Protein AF-A0A815R605-F1 (afdb_monomer_lite)

Foldseek 3Di:
DPPLDFDFLLCFLVSLVVVVVVLLVVLCVVVVVVNSPPLVVVQVVVCVVCVPPDPDRDQSLLCCACVLLVRVNDADVVLLSVQLNVLRVPDDQDDCPCVVVVLVVVVVVLVVCLVVDDQVCCCVPPVVQADPVRHGHDSCVSCVPCCPPPVVNVVSVVNRRDRRFGHAPDDDPVLVVQLVVRVVRVVVLDPDDPPPVPRRVSRRSRSSCVVCVVVCCVVQVDSRNDDSVPDPSVVVVVVVVPPDPVVPVPPPDD

Structure (mmCIF, N/CA/C/O backbone):
data_AF-A0A815R605-F1
#
_entry.id   AF-A0A815R605-F1
#
loop_
_atom_site.group_PDB
_atom_site.id
_atom_site.type_symbol
_atom_site.label_atom_id
_atom_site.label_alt_id
_atom_site.label_comp_id
_atom_site.label_asym_id
_atom_site.label_entity_id
_atom_site.label_seq_id
_atom_site.pdbx_PDB_ins_code
_atom_site.Cartn_x
_atom_site.Cartn_y
_atom_site.Cartn_z
_atom_site.occupancy
_atom_site.B_iso_or_equiv
_atom_site.auth_seq_id
_atom_site.auth_comp_id
_atom_site.auth_asym_id
_atom_site.auth_atom_id
_atom_site.pdbx_PDB_model_num
ATOM 1 N N . MET A 1 1 ? -1.968 -7.025 6.656 1.00 56.25 1 MET A N 1
ATOM 2 C CA . MET A 1 1 ? -2.596 -8.037 5.782 1.00 56.25 1 MET A CA 1
ATOM 3 C C . MET A 1 1 ? -1.673 -9.235 5.628 1.00 56.25 1 MET A C 1
ATOM 5 O O . MET A 1 1 ? -0.650 -9.109 4.975 1.00 56.25 1 MET A O 1
ATOM 9 N N . ARG A 1 2 ? -1.961 -10.358 6.301 1.00 54.50 2 ARG A N 1
ATOM 10 C CA . ARG A 1 2 ? -1.131 -11.579 6.208 1.00 54.50 2 ARG A CA 1
ATOM 11 C C . ARG A 1 2 ? -1.765 -12.662 5.326 1.00 54.50 2 ARG A C 1
ATOM 13 O O . ARG A 1 2 ? -1.032 -13.414 4.703 1.00 54.50 2 ARG A O 1
ATOM 20 N N . ASN A 1 3 ? -3.098 -12.697 5.243 1.00 62.22 3 ASN A N 1
ATOM 21 C CA . ASN A 1 3 ? -3.834 -13.811 4.632 1.00 62.22 3 ASN A CA 1
ATOM 22 C C . ASN A 1 3 ? -4.185 -13.607 3.146 1.00 62.22 3 ASN A C 1
ATOM 24 O O . ASN A 1 3 ? -4.403 -14.590 2.455 1.00 62.22 3 ASN A O 1
ATOM 28 N N . PHE A 1 4 ? -4.195 -12.364 2.647 1.00 69.12 4 PHE A N 1
ATOM 29 C CA . PHE A 1 4 ? -4.552 -12.033 1.254 1.00 69.12 4 PHE A CA 1
ATOM 30 C C . PHE A 1 4 ? -3.346 -11.645 0.385 1.00 69.12 4 PHE A C 1
ATOM 32 O O . PHE A 1 4 ? -3.502 -11.161 -0.729 1.00 69.12 4 PHE A O 1
ATOM 39 N N . GLY A 1 5 ? -2.130 -11.864 0.894 1.00 71.94 5 GLY A N 1
ATOM 40 C CA . GLY A 1 5 ? -0.914 -11.329 0.287 1.00 71.94 5 GLY A CA 1
ATOM 41 C C . GLY A 1 5 ? -0.737 -9.832 0.555 1.00 71.94 5 GLY A C 1
ATOM 42 O O . GLY A 1 5 ? -1.496 -9.213 1.305 1.00 71.94 5 GLY A O 1
ATOM 43 N N . LYS A 1 6 ? 0.334 -9.264 -0.003 1.00 77.31 6 LYS A N 1
ATOM 44 C CA . LYS A 1 6 ? 0.568 -7.815 -0.026 1.00 77.31 6 LYS A CA 1
ATOM 45 C C . LYS A 1 6 ? 0.150 -7.295 -1.399 1.00 77.31 6 LYS A C 1
ATOM 47 O O . LYS A 1 6 ? 0.492 -7.934 -2.391 1.00 77.31 6 LYS A O 1
ATOM 52 N N . CYS A 1 7 ? -0.528 -6.149 -1.453 1.00 82.31 7 CYS A N 1
ATOM 53 C CA . CYS A 1 7 ? -0.878 -5.508 -2.720 1.00 82.31 7 CYS A CA 1
ATOM 54 C C . CYS A 1 7 ? 0.394 -5.191 -3.504 1.00 82.31 7 CYS A C 1
ATOM 56 O O . CYS A 1 7 ? 1.249 -4.472 -2.996 1.00 82.31 7 CYS A O 1
ATOM 58 N N . ALA A 1 8 ? 0.522 -5.732 -4.711 1.00 86.56 8 ALA A N 1
ATOM 59 C CA . ALA A 1 8 ? 1.521 -5.300 -5.679 1.00 86.56 8 ALA A CA 1
ATOM 60 C C . ALA A 1 8 ? 0.861 -4.365 -6.696 1.00 86.56 8 ALA A C 1
ATOM 62 O O . ALA A 1 8 ? -0.321 -4.535 -7.005 1.00 86.56 8 ALA A O 1
ATOM 63 N N . ASN A 1 9 ? 1.623 -3.425 -7.257 1.00 86.25 9 ASN A N 1
ATOM 64 C CA . ASN A 1 9 ? 1.091 -2.442 -8.208 1.00 86.25 9 ASN A CA 1
ATOM 65 C C . ASN A 1 9 ? 0.401 -3.097 -9.415 1.00 86.25 9 ASN A C 1
ATOM 67 O O . ASN A 1 9 ? -0.608 -2.589 -9.894 1.00 86.25 9 ASN A O 1
ATOM 71 N N . ILE A 1 10 ? 0.889 -4.256 -9.866 1.00 87.75 10 ILE A N 1
ATOM 72 C CA . ILE A 1 10 ? 0.303 -5.010 -10.984 1.00 87.75 10 ILE A CA 1
ATOM 73 C C . ILE A 1 10 ? -1.145 -5.451 -10.748 1.00 87.75 10 ILE A C 1
ATOM 75 O O . ILE A 1 10 ? -1.899 -5.619 -11.701 1.00 87.75 10 ILE A O 1
ATOM 79 N N . LEU A 1 11 ? -1.537 -5.655 -9.489 1.00 88.00 11 LEU A N 1
ATOM 80 C CA . LEU A 1 11 ? -2.871 -6.139 -9.147 1.00 88.00 11 LEU A CA 1
ATOM 81 C C . LEU A 1 11 ? -3.930 -5.029 -9.231 1.00 88.00 11 LEU A C 1
ATOM 83 O O . LEU A 1 11 ? -5.119 -5.322 -9.360 1.00 88.00 11 LEU A O 1
ATOM 87 N N . GLY A 1 12 ? -3.497 -3.765 -9.175 1.00 87.69 12 GLY A N 1
ATOM 88 C CA . GLY A 1 12 ? -4.360 -2.598 -9.309 1.00 87.69 12 GLY A CA 1
ATOM 89 C C . GLY A 1 12 ? -5.443 -2.488 -8.231 1.00 87.69 12 GLY A C 1
ATOM 90 O O . GLY A 1 12 ? -5.419 -3.165 -7.199 1.00 87.69 12 GLY A O 1
ATOM 91 N N . THR A 1 13 ? -6.411 -1.601 -8.474 1.00 89.62 13 THR A N 1
ATOM 92 C CA . THR A 1 13 ? -7.534 -1.339 -7.555 1.00 89.62 13 THR A CA 1
ATOM 93 C C . THR A 1 13 ? -8.451 -2.545 -7.401 1.00 89.62 13 THR A C 1
ATOM 95 O O . THR A 1 13 ? -8.947 -2.788 -6.303 1.00 89.62 13 THR A O 1
ATOM 98 N N . TYR A 1 14 ? -8.590 -3.347 -8.460 1.00 89.94 14 TYR A N 1
ATOM 99 C CA . TYR A 1 14 ? -9.421 -4.547 -8.470 1.00 89.94 14 TYR A CA 1
ATOM 100 C C . TYR A 1 14 ? -9.081 -5.499 -7.319 1.00 89.94 14 TYR A C 1
ATOM 102 O O . TYR A 1 14 ? -9.966 -5.991 -6.628 1.00 89.94 14 TYR A O 1
ATOM 110 N N . HIS A 1 15 ? -7.796 -5.726 -7.038 1.00 90.44 15 HIS A N 1
ATOM 111 C CA . HIS A 1 15 ? -7.416 -6.593 -5.925 1.00 90.44 15 HIS A CA 1
ATOM 112 C C . HIS A 1 15 ? -7.804 -6.024 -4.556 1.00 90.44 15 HIS A C 1
ATOM 114 O O . HIS A 1 15 ? -8.220 -6.778 -3.678 1.00 90.44 15 HIS A O 1
ATOM 120 N N . VAL A 1 16 ? -7.714 -4.704 -4.372 1.00 91.19 16 VAL A N 1
ATOM 121 C CA . VAL A 1 16 ? -8.159 -4.056 -3.130 1.00 91.19 16 VAL A CA 1
ATOM 122 C C . VAL A 1 16 ? -9.672 -4.184 -2.965 1.00 91.19 16 VAL A C 1
ATOM 124 O O . VAL A 1 16 ? -10.131 -4.528 -1.879 1.00 91.19 16 VAL A O 1
ATOM 127 N N . GLU A 1 17 ? -10.435 -3.993 -4.039 1.00 92.38 17 GLU A N 1
ATOM 128 C CA . GLU A 1 17 ? -11.889 -4.186 -4.061 1.00 92.38 17 GLU A CA 1
ATOM 129 C C . GLU A 1 17 ? -12.267 -5.629 -3.704 1.00 92.38 17 GLU A C 1
ATOM 131 O O . GLU A 1 17 ? -13.071 -5.845 -2.801 1.00 92.38 17 GLU A O 1
ATOM 136 N N . GLN A 1 18 ? -11.599 -6.622 -4.300 1.00 92.88 18 GLN A N 1
ATOM 137 C CA . GLN A 1 18 ? -11.813 -8.036 -3.976 1.00 92.88 18 GLN A CA 1
ATOM 138 C C . GLN A 1 18 ? -11.493 -8.363 -2.511 1.00 92.88 18 GLN A C 1
ATOM 140 O O . GLN A 1 18 ? -12.188 -9.162 -1.879 1.00 92.88 18 GLN A O 1
ATOM 145 N N . MET A 1 19 ? -10.467 -7.736 -1.927 1.00 92.19 19 MET A N 1
ATOM 146 C CA . MET A 1 19 ? -10.202 -7.880 -0.495 1.00 92.19 19 MET A CA 1
ATOM 147 C C . MET A 1 19 ? -11.314 -7.263 0.354 1.00 92.19 19 MET A C 1
ATOM 149 O O . MET A 1 19 ? -11.732 -7.892 1.324 1.00 92.19 19 MET A O 1
ATOM 153 N N . ILE A 1 20 ? -11.804 -6.068 0.006 1.00 92.31 20 ILE A N 1
ATOM 154 C CA . ILE A 1 20 ? -12.921 -5.416 0.709 1.00 92.31 20 ILE A CA 1
ATOM 155 C C . ILE A 1 20 ? -14.162 -6.312 0.666 1.00 92.31 20 ILE A C 1
ATOM 157 O O . ILE A 1 20 ? -14.724 -6.605 1.720 1.00 92.31 20 ILE A O 1
ATOM 161 N N . GLU A 1 21 ? -14.540 -6.799 -0.517 1.00 93.19 21 GLU A N 1
ATOM 162 C CA . GLU A 1 21 ? -15.672 -7.714 -0.706 1.00 93.19 21 GLU A CA 1
ATOM 163 C C . GLU A 1 21 ? -15.504 -8.988 0.126 1.00 93.19 21 GLU A C 1
ATOM 165 O O . GLU A 1 21 ? -16.426 -9.414 0.823 1.00 93.19 21 GLU A O 1
ATOM 170 N N . THR A 1 22 ? -14.300 -9.564 0.135 1.00 93.38 22 THR A N 1
ATOM 171 C CA . THR A 1 22 ? -14.020 -10.767 0.924 1.00 93.38 22 THR A CA 1
ATOM 172 C C . THR A 1 22 ? -14.126 -10.498 2.426 1.00 93.38 22 THR A C 1
ATOM 174 O O . THR A 1 22 ? -14.682 -11.318 3.157 1.00 93.38 22 THR A O 1
ATOM 177 N N . PHE A 1 23 ? -13.636 -9.356 2.918 1.00 91.12 23 PHE A N 1
ATOM 178 C CA . PHE A 1 23 ? -13.784 -8.988 4.328 1.00 91.12 23 PHE A CA 1
ATOM 179 C C . PHE A 1 23 ? -15.238 -8.734 4.708 1.00 91.12 23 PHE A C 1
ATOM 181 O O . PHE A 1 23 ? -15.664 -9.187 5.769 1.00 91.12 23 PHE A O 1
ATOM 188 N N . GLN A 1 24 ? -16.013 -8.078 3.846 1.00 91.31 24 GLN A N 1
ATOM 189 C CA . GLN A 1 24 ? -17.445 -7.875 4.055 1.00 91.31 24 GLN A CA 1
ATOM 190 C C . GLN A 1 24 ? -18.191 -9.209 4.102 1.00 91.31 24 GLN A C 1
ATOM 192 O O . GLN A 1 24 ? -18.992 -9.427 5.010 1.00 91.31 24 GLN A O 1
ATOM 197 N N . PHE A 1 25 ? -17.877 -10.128 3.186 1.00 92.88 25 PHE A N 1
ATOM 198 C CA . PHE A 1 25 ? -18.421 -11.482 3.185 1.00 92.88 25 PHE A CA 1
ATOM 199 C C . PHE A 1 25 ? -18.083 -12.228 4.482 1.00 92.88 25 PHE A C 1
ATOM 201 O O . PHE A 1 25 ? -18.980 -12.743 5.148 1.00 92.88 25 PHE A O 1
ATOM 208 N N . LEU A 1 26 ? -16.807 -12.248 4.883 1.00 91.12 26 LEU A N 1
ATOM 209 C CA . LEU A 1 26 ? -16.368 -12.920 6.108 1.00 91.12 26 LEU A CA 1
ATOM 210 C C . LEU A 1 26 ? -17.011 -12.313 7.353 1.00 91.12 26 LEU A C 1
ATOM 212 O O . LEU A 1 26 ? -17.464 -13.049 8.223 1.00 91.12 26 LEU A O 1
ATOM 216 N N . HIS A 1 27 ? -17.073 -10.985 7.443 1.00 90.69 27 HIS A N 1
ATOM 217 C CA . HIS A 1 27 ? -17.737 -10.309 8.549 1.00 90.69 27 HIS A CA 1
ATOM 218 C C . HIS A 1 27 ? -19.223 -10.665 8.586 1.00 90.69 27 HIS A C 1
ATOM 220 O O . HIS A 1 27 ? -19.713 -11.050 9.642 1.00 90.69 27 HIS A O 1
ATOM 226 N N . GLY A 1 28 ? -19.922 -10.610 7.449 1.00 91.81 28 GLY A N 1
ATOM 227 C CA . GLY A 1 28 ? -21.330 -10.994 7.344 1.00 91.81 28 GLY A CA 1
ATOM 228 C C . GLY A 1 28 ? -21.587 -12.452 7.726 1.00 91.81 28 GLY A C 1
ATOM 229 O O . GLY A 1 28 ? -22.597 -12.746 8.357 1.00 91.81 28 GLY A O 1
ATOM 230 N N . TYR A 1 29 ? -20.657 -13.352 7.404 1.00 93.25 29 TYR A N 1
ATOM 231 C CA . TYR A 1 29 ? -20.744 -14.764 7.764 1.00 93.25 29 TYR A CA 1
ATOM 232 C C . TYR A 1 29 ? -20.477 -15.010 9.257 1.00 93.25 29 TYR A C 1
ATOM 234 O O . TYR A 1 29 ? -21.253 -15.691 9.923 1.00 93.25 29 TYR A O 1
ATOM 242 N N . VAL A 1 30 ? -19.393 -14.448 9.802 1.00 91.88 30 VAL A N 1
ATOM 243 C CA . VAL A 1 30 ? -18.975 -14.658 11.201 1.00 91.88 30 VAL A CA 1
ATOM 244 C C . VAL A 1 30 ? -19.895 -13.928 12.181 1.00 91.88 30 VAL A C 1
ATOM 246 O O . VAL A 1 30 ? -20.190 -14.446 13.254 1.00 91.88 30 VAL A O 1
ATOM 249 N N . PHE A 1 31 ? -20.366 -12.738 11.816 1.00 91.00 31 PHE A N 1
ATOM 250 C CA . PHE A 1 31 ? -21.225 -11.888 12.639 1.00 91.00 31 PHE A CA 1
ATOM 251 C C . PHE A 1 31 ? -22.619 -11.757 12.014 1.00 91.00 31 PHE A C 1
ATOM 253 O O . PHE A 1 31 ? -23.142 -10.654 11.845 1.00 91.00 31 PHE A O 1
ATOM 260 N N . ALA A 1 32 ? -23.225 -12.890 11.652 1.00 90.38 32 ALA A N 1
ATOM 261 C CA . ALA A 1 32 ? -24.528 -12.930 10.984 1.00 90.38 32 ALA A CA 1
ATOM 262 C C . ALA A 1 32 ? -25.638 -12.237 11.796 1.00 90.38 32 ALA A C 1
ATOM 264 O O . ALA A 1 32 ? -26.462 -11.515 11.233 1.00 90.38 32 ALA A O 1
ATOM 265 N N . GLU A 1 33 ? -25.615 -12.387 13.123 1.00 88.19 33 GLU A N 1
ATOM 266 C CA . GLU A 1 33 ? -26.586 -11.781 14.046 1.00 88.19 33 GLU A CA 1
ATOM 267 C C . GLU A 1 33 ? -26.593 -10.246 13.984 1.00 88.19 33 GLU A C 1
ATOM 269 O O . GLU A 1 33 ? -27.642 -9.620 14.125 1.00 88.19 33 GLU A O 1
ATOM 274 N N . THR A 1 34 ? -25.439 -9.632 13.710 1.00 87.62 34 THR A N 1
ATOM 275 C CA . THR A 1 34 ? -25.278 -8.175 13.595 1.00 87.62 34 THR A CA 1
ATOM 276 C C . THR A 1 34 ? -25.062 -7.722 12.154 1.00 87.62 34 THR A C 1
ATOM 278 O O . THR A 1 34 ? -24.558 -6.624 11.917 1.00 87.62 34 THR A O 1
ATOM 281 N N . LYS A 1 35 ? -25.434 -8.557 11.172 1.00 86.31 35 LYS A N 1
ATOM 282 C CA . LYS A 1 35 ? -25.270 -8.283 9.732 1.00 86.31 35 LYS A CA 1
ATOM 283 C C . LYS A 1 35 ? -23.838 -7.867 9.360 1.00 86.31 35 LYS A C 1
ATOM 285 O O . LYS A 1 35 ? -23.635 -7.003 8.513 1.00 86.31 35 LYS A O 1
ATOM 290 N N . GLY A 1 36 ? -22.843 -8.462 10.012 1.00 84.31 36 GLY A N 1
ATOM 291 C CA . GLY A 1 36 ? -21.430 -8.178 9.773 1.00 84.31 36 GLY A CA 1
ATOM 292 C C . GLY A 1 36 ? -20.820 -7.066 10.624 1.00 84.31 36 GLY A C 1
ATOM 293 O O . GLY A 1 36 ? -19.626 -6.795 10.482 1.00 84.31 36 GLY A O 1
ATOM 294 N N . ASN A 1 37 ? -21.574 -6.437 11.533 1.00 86.56 37 ASN A N 1
ATOM 295 C CA . ASN A 1 37 ? -21.003 -5.452 12.447 1.00 86.56 37 ASN A CA 1
ATOM 296 C C . ASN A 1 37 ? -20.328 -6.137 13.649 1.00 86.56 37 ASN A C 1
ATOM 298 O O . ASN A 1 37 ? -20.962 -6.460 14.659 1.00 86.56 37 ASN A O 1
ATOM 302 N N . ALA A 1 38 ? -19.016 -6.344 13.533 1.00 87.69 38 ALA A N 1
ATOM 303 C CA . ALA A 1 38 ? -18.183 -6.907 14.593 1.00 87.69 38 ALA A CA 1
ATOM 304 C C . ALA A 1 38 ? -18.151 -6.031 15.859 1.00 87.69 38 ALA A C 1
ATOM 306 O O . ALA A 1 38 ? -18.070 -6.562 16.969 1.00 87.69 38 ALA A O 1
ATOM 307 N N . LEU A 1 39 ? -18.230 -4.702 15.708 1.00 89.38 39 LEU A N 1
ATOM 308 C CA . LEU A 1 39 ? -18.213 -3.784 16.844 1.00 89.38 39 LEU A CA 1
ATOM 309 C C . LEU A 1 39 ? -19.469 -3.927 17.685 1.00 89.38 39 LEU A C 1
ATOM 311 O O . LEU A 1 39 ? -19.346 -3.995 18.896 1.00 89.38 39 LEU A O 1
ATOM 315 N N . THR A 1 40 ? -20.648 -4.061 17.075 1.00 88.25 40 THR A N 1
ATOM 316 C CA . THR A 1 40 ? -21.897 -4.252 17.827 1.00 88.25 40 THR A CA 1
ATOM 317 C C . THR A 1 40 ? -21.840 -5.493 18.716 1.00 88.25 40 THR A C 1
ATOM 319 O O . THR A 1 40 ? -22.284 -5.455 19.861 1.00 88.25 40 THR A O 1
ATOM 322 N N . VAL A 1 41 ? -21.263 -6.596 18.224 1.00 88.50 41 VAL A N 1
ATOM 323 C CA . VAL A 1 41 ? -21.077 -7.814 19.033 1.00 88.50 41 VAL A CA 1
ATOM 324 C C . VAL A 1 41 ? -20.116 -7.547 20.187 1.00 88.50 41 VAL A C 1
ATOM 326 O O . VAL A 1 41 ? -20.383 -7.941 21.322 1.00 88.50 41 VAL A O 1
ATOM 329 N N . LEU A 1 42 ? -19.001 -6.874 19.906 1.00 88.69 42 LEU A N 1
ATOM 330 C CA . LEU A 1 42 ? -17.996 -6.533 20.905 1.00 88.69 42 LEU A CA 1
ATOM 331 C C . LEU A 1 42 ? -18.565 -5.608 21.991 1.00 88.69 42 LEU A C 1
ATOM 333 O O . LEU A 1 42 ? -18.441 -5.924 23.172 1.00 88.69 42 LEU A O 1
ATOM 337 N N . THR A 1 43 ? -19.198 -4.498 21.614 1.00 88.88 43 THR A N 1
ATOM 338 C CA . THR A 1 43 ? -19.763 -3.519 22.550 1.00 88.88 43 THR A CA 1
ATOM 339 C C . THR A 1 43 ? -20.880 -4.139 23.379 1.00 88.88 43 THR A C 1
ATOM 341 O O . THR A 1 43 ? -20.884 -3.979 24.596 1.00 88.88 43 THR A O 1
ATOM 344 N N . SER A 1 44 ? -21.747 -4.953 22.768 1.00 88.19 44 SER A N 1
ATOM 345 C CA . SER A 1 44 ? -22.785 -5.701 23.492 1.00 88.19 44 SER A CA 1
ATOM 346 C C . SER A 1 44 ? -22.189 -6.649 24.533 1.00 88.19 44 SER A C 1
ATOM 348 O O . SER A 1 44 ? -22.669 -6.702 25.663 1.00 88.19 44 SER A O 1
ATOM 350 N N . ARG A 1 45 ? -21.111 -7.373 24.195 1.00 87.88 45 ARG A N 1
ATOM 351 C CA . ARG A 1 45 ? -20.417 -8.253 25.151 1.00 87.88 45 ARG A CA 1
ATOM 352 C C . ARG A 1 45 ? -19.764 -7.473 26.289 1.00 87.88 45 ARG A C 1
ATOM 354 O O . ARG A 1 45 ? -19.857 -7.902 27.434 1.00 87.88 45 ARG A O 1
ATOM 361 N N . ILE A 1 46 ? -19.138 -6.334 25.993 1.00 88.44 46 ILE A N 1
ATOM 362 C CA . ILE A 1 46 ? -18.538 -5.465 27.014 1.00 88.44 46 ILE A CA 1
ATOM 363 C C . ILE A 1 46 ? -19.622 -4.960 27.981 1.00 88.44 46 ILE A C 1
ATOM 365 O O . ILE A 1 46 ? -19.446 -5.065 29.193 1.00 88.44 46 ILE A O 1
ATOM 369 N N . LEU A 1 47 ? -20.760 -4.489 27.463 1.00 87.44 47 LEU A N 1
ATOM 370 C CA . LEU A 1 47 ? -21.890 -4.023 28.275 1.00 87.44 47 LEU A CA 1
ATOM 371 C C . LEU A 1 47 ? -22.480 -5.139 29.149 1.00 87.44 47 LEU A C 1
ATOM 373 O O . LEU A 1 47 ? -22.774 -4.912 30.320 1.00 87.44 47 LEU A O 1
ATOM 377 N N . GLN A 1 48 ? -22.608 -6.356 28.613 1.00 88.31 48 GLN A N 1
ATOM 378 C CA . GLN A 1 48 ? -23.079 -7.518 29.376 1.00 88.31 48 GLN A CA 1
ATOM 379 C C . GLN A 1 48 ? -22.116 -7.918 30.498 1.00 88.31 48 GLN A C 1
ATOM 381 O O . GLN A 1 48 ? -22.557 -8.333 31.568 1.00 88.31 48 GLN A O 1
ATOM 386 N N . GLN A 1 49 ? -20.809 -7.815 30.260 1.00 89.69 49 GLN A N 1
ATOM 387 C CA . GLN A 1 49 ? -19.793 -8.235 31.220 1.00 89.69 49 GLN A CA 1
ATOM 388 C C . GLN A 1 49 ? -19.529 -7.182 32.306 1.00 89.69 49 GLN A C 1
ATOM 390 O O . GLN A 1 49 ? -19.208 -7.543 33.438 1.00 89.69 49 GLN A O 1
ATOM 395 N N . PHE A 1 50 ? -19.689 -5.894 31.986 1.00 87.81 50 PHE A N 1
ATOM 396 C CA . PHE A 1 50 ? -19.384 -4.775 32.883 1.00 87.81 50 PHE A CA 1
ATOM 397 C C . PHE A 1 50 ? -20.563 -3.798 33.066 1.00 87.81 50 PHE A C 1
ATOM 399 O O . PHE A 1 50 ? -20.382 -2.585 32.928 1.00 87.81 50 PHE A O 1
ATOM 406 N N . PRO A 1 51 ? -21.764 -4.277 33.446 1.00 84.81 51 PRO A N 1
ATOM 407 C CA . PRO A 1 51 ? -22.971 -3.446 33.496 1.00 84.81 51 PRO A CA 1
ATOM 408 C C . PRO A 1 51 ? -22.914 -2.338 34.560 1.00 84.81 51 PRO A C 1
ATOM 410 O O . PRO A 1 51 ? -23.642 -1.358 34.471 1.00 84.81 51 PRO A O 1
ATOM 413 N N . ALA A 1 52 ? -22.054 -2.474 35.574 1.00 83.38 52 ALA A N 1
ATOM 414 C CA . ALA A 1 52 ? -21.908 -1.485 36.643 1.00 83.38 52 ALA A CA 1
ATOM 415 C C . ALA A 1 52 ? -21.038 -0.272 36.260 1.00 83.38 52 ALA A C 1
ATOM 417 O O . ALA A 1 52 ? -21.075 0.739 36.956 1.00 83.38 52 ALA A O 1
ATOM 418 N N . TYR A 1 53 ? -20.238 -0.378 35.193 1.00 79.25 53 TYR A N 1
ATOM 419 C CA . TYR A 1 53 ? -19.231 0.627 34.823 1.00 79.25 53 TYR A CA 1
ATOM 420 C C . TYR A 1 53 ? -19.582 1.403 33.551 1.00 79.25 53 TYR A C 1
ATOM 422 O O . TYR A 1 53 ? -18.920 2.389 33.239 1.00 79.25 53 TYR A O 1
ATOM 430 N N . LEU A 1 54 ? -20.600 0.960 32.811 1.00 80.62 54 LEU A N 1
ATOM 431 C CA . LEU A 1 54 ? -20.985 1.523 31.523 1.00 80.62 54 LEU A CA 1
ATOM 432 C C . LEU A 1 54 ? -22.477 1.847 31.542 1.00 80.62 54 LEU A C 1
ATOM 434 O O . LEU A 1 54 ? -23.319 0.954 31.497 1.00 80.62 54 LEU A O 1
ATOM 438 N N . THR A 1 55 ? -22.788 3.137 31.643 1.00 65.50 55 THR A N 1
ATOM 439 C CA . THR A 1 55 ? -24.161 3.666 31.667 1.00 65.50 55 THR A CA 1
ATOM 440 C C . THR A 1 55 ? -24.618 4.204 30.313 1.00 65.50 55 THR A C 1
ATOM 442 O O . THR A 1 55 ? -25.807 4.447 30.127 1.00 65.50 55 THR A O 1
ATOM 445 N N . GLU A 1 56 ? -23.687 4.386 29.378 1.00 73.44 56 GLU A N 1
ATOM 446 C CA . GLU A 1 56 ? -23.908 5.009 28.073 1.00 73.44 56 GLU A CA 1
ATOM 447 C C . GLU A 1 56 ? -23.422 4.105 26.934 1.00 73.44 56 GLU A C 1
ATOM 449 O O . GLU A 1 56 ? -22.699 3.126 27.143 1.00 73.44 56 GLU A O 1
ATOM 454 N N . GLU A 1 57 ? -23.849 4.432 25.715 1.00 82.56 57 GLU A N 1
ATOM 455 C CA . GLU A 1 57 ? -23.406 3.752 24.503 1.00 82.56 57 GLU A CA 1
ATOM 456 C C . GLU A 1 57 ? -21.890 3.920 24.311 1.00 82.56 57 GLU A C 1
ATOM 458 O O . GLU A 1 57 ? -21.334 5.009 24.447 1.00 82.56 57 GLU A O 1
ATOM 463 N N . ILE A 1 58 ? -21.202 2.820 23.998 1.00 87.12 58 ILE A N 1
ATOM 464 C CA . ILE A 1 58 ? -19.753 2.837 23.788 1.00 87.12 58 ILE A CA 1
ATOM 465 C C . ILE A 1 58 ? -19.455 3.496 22.438 1.00 87.12 58 ILE A C 1
ATOM 467 O O . ILE A 1 58 ? -19.880 3.004 21.395 1.00 87.12 58 ILE A O 1
ATOM 471 N N . CYS A 1 59 ? -18.654 4.561 22.455 1.00 89.25 59 CYS A N 1
ATOM 472 C CA . CYS A 1 59 ? -18.157 5.216 21.248 1.00 89.25 59 CYS A CA 1
ATOM 473 C C . CYS A 1 59 ? -17.375 4.229 20.358 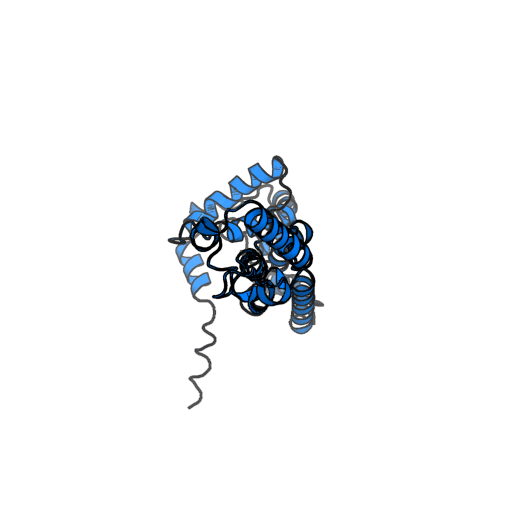1.00 89.25 59 CYS A C 1
ATOM 475 O O . CYS A 1 59 ? -16.352 3.685 20.770 1.00 89.25 59 CYS A O 1
ATOM 477 N N . GLU A 1 60 ? -17.817 4.001 19.118 1.00 88.00 60 GLU A N 1
ATOM 478 C CA . GLU A 1 60 ? -17.169 3.042 18.205 1.00 88.00 60 GLU A CA 1
ATOM 479 C C . GLU A 1 60 ? -15.705 3.399 17.909 1.00 88.00 60 GLU A C 1
ATOM 481 O O . GLU A 1 60 ? -14.839 2.518 17.868 1.00 88.00 60 GLU A O 1
ATOM 486 N N . ALA A 1 61 ? -15.407 4.695 17.754 1.00 91.62 61 ALA A N 1
ATOM 487 C CA . ALA A 1 61 ? -14.046 5.183 17.552 1.00 91.62 61 ALA A CA 1
ATOM 488 C C . ALA A 1 61 ? -13.092 4.738 18.668 1.00 91.62 61 ALA A C 1
ATOM 490 O O . ALA A 1 61 ? -11.933 4.421 18.391 1.00 91.62 61 ALA A O 1
ATOM 491 N N . TRP A 1 62 ? -13.572 4.656 19.914 1.00 91.56 62 TRP A N 1
ATOM 492 C CA . TRP A 1 62 ? -12.773 4.241 21.068 1.00 91.56 62 TRP A CA 1
ATOM 493 C C . TRP A 1 62 ? -12.243 2.807 20.922 1.00 91.56 62 TRP A C 1
ATOM 495 O O . TRP A 1 62 ? -11.114 2.513 21.325 1.00 91.56 62 TRP A O 1
ATOM 505 N N . CYS A 1 63 ? -12.999 1.916 20.271 1.00 91.19 63 CYS A N 1
ATOM 506 C CA . CYS A 1 63 ? -12.545 0.553 20.003 1.00 91.19 63 CYS A CA 1
ATOM 507 C C . CYS A 1 63 ? -11.295 0.526 19.110 1.00 91.19 63 CYS A C 1
ATOM 509 O O . CYS A 1 63 ? -10.406 -0.304 19.310 1.00 91.19 63 CYS A O 1
ATOM 511 N N . TYR A 1 64 ? -11.206 1.430 18.134 1.00 91.25 64 TYR A N 1
ATOM 512 C CA . TYR A 1 64 ? -10.061 1.516 17.226 1.00 91.25 64 TYR A CA 1
ATOM 513 C C . TYR A 1 64 ? -8.945 2.431 17.728 1.00 91.25 64 TYR A C 1
ATOM 515 O O . TYR A 1 64 ? -7.816 2.344 17.235 1.00 91.25 64 TYR A O 1
ATOM 523 N N . TRP A 1 65 ? -9.252 3.299 18.693 1.00 91.38 65 TRP A N 1
ATOM 524 C CA . TRP A 1 65 ? -8.311 4.262 19.245 1.00 91.38 65 TRP A CA 1
ATOM 525 C C . TRP A 1 65 ? -7.117 3.563 19.907 1.00 91.38 65 TRP A C 1
ATOM 527 O O . TRP A 1 65 ? -7.300 2.483 20.480 1.00 91.38 65 TRP A O 1
ATOM 537 N N . PRO A 1 66 ? -5.888 4.108 19.831 1.00 87.12 66 PRO A N 1
ATOM 538 C CA . PRO A 1 66 ? -4.715 3.432 20.365 1.00 87.12 66 PRO A CA 1
ATOM 539 C C . PRO A 1 66 ? -4.843 3.143 21.857 1.00 87.12 66 PRO A C 1
ATOM 541 O O . PRO A 1 66 ? -5.357 3.948 22.629 1.00 87.12 66 PRO A O 1
ATOM 544 N N . LEU A 1 67 ? -4.320 1.990 22.270 1.00 82.75 67 LEU A N 1
ATOM 545 C CA . LEU A 1 67 ? -4.362 1.569 23.669 1.00 82.75 67 LEU A CA 1
ATOM 546 C C . LEU A 1 67 ? -3.532 2.481 24.582 1.00 82.75 67 LEU A C 1
ATOM 548 O O . LEU A 1 67 ? -3.915 2.710 25.721 1.00 82.75 67 LEU A O 1
ATOM 552 N N . THR A 1 68 ? -2.430 3.032 24.067 1.00 78.81 68 THR A N 1
ATOM 553 C CA . THR A 1 68 ? -1.630 4.058 24.757 1.00 78.81 68 THR A CA 1
ATOM 554 C C . THR A 1 68 ? -2.429 5.334 25.005 1.00 78.81 68 THR A C 1
ATOM 556 O O . THR A 1 68 ? -2.225 5.977 26.021 1.00 78.81 68 THR A O 1
ATOM 559 N N . GLN A 1 69 ? -3.412 5.618 24.144 1.00 82.31 69 GLN A N 1
ATOM 560 C CA . GLN A 1 69 ? -4.328 6.752 24.263 1.00 82.31 69 GLN A CA 1
ATOM 561 C C . GLN A 1 69 ? -5.640 6.425 24.981 1.00 82.31 69 GLN A C 1
ATOM 563 O O . GLN A 1 69 ? -6.572 7.226 24.984 1.00 82.31 69 GLN A O 1
ATOM 568 N N . GLY A 1 70 ? -5.729 5.237 25.581 1.00 81.31 70 GLY A N 1
ATOM 569 C CA . GLY A 1 70 ? -6.885 4.788 26.346 1.00 81.31 70 GLY A CA 1
ATOM 570 C C . GLY A 1 70 ? -8.007 4.133 25.549 1.00 81.31 70 GLY A C 1
ATOM 571 O O . GLY A 1 70 ? -9.047 3.836 26.132 1.00 81.31 70 GLY A O 1
ATOM 572 N N . GLY A 1 71 ? -7.812 3.876 24.254 1.00 88.06 71 GLY A N 1
ATOM 573 C CA . GLY A 1 71 ? -8.705 3.035 23.453 1.00 88.06 71 GLY A CA 1
ATOM 574 C C . GLY A 1 71 ? -8.469 1.535 23.638 1.00 88.06 71 GLY A C 1
ATOM 575 O O . GLY A 1 71 ? -7.650 1.109 24.448 1.00 88.06 71 GLY A O 1
ATOM 576 N N . LEU A 1 72 ? -9.140 0.702 22.836 1.00 87.19 72 LEU A N 1
ATOM 577 C CA . LEU A 1 72 ? -8.875 -0.750 22.807 1.00 87.19 72 LEU A CA 1
ATOM 578 C C . LEU A 1 72 ? -7.767 -1.150 21.820 1.00 87.19 72 LEU A C 1
ATOM 580 O O . LEU A 1 72 ? -7.227 -2.257 21.892 1.00 87.19 72 LEU A O 1
ATOM 584 N N . GLY A 1 73 ? -7.402 -0.264 20.895 1.00 84.81 73 GLY A N 1
ATOM 585 C CA . GLY A 1 73 ? -6.349 -0.491 19.910 1.00 84.81 73 GLY A CA 1
ATOM 586 C C . GLY A 1 73 ? -6.687 -1.549 18.861 1.00 84.81 73 GLY A C 1
ATOM 587 O O . GLY A 1 73 ? -5.767 -2.152 18.292 1.00 84.81 73 GLY A O 1
ATOM 588 N N . PHE A 1 74 ? -7.972 -1.814 18.597 1.00 88.56 74 PHE A N 1
ATOM 589 C CA . PHE A 1 74 ? -8.348 -2.671 17.477 1.00 88.56 74 PHE A CA 1
ATOM 590 C C . PHE A 1 74 ? -7.941 -2.027 16.153 1.00 88.56 74 PHE A C 1
ATOM 592 O O . PHE A 1 74 ? -7.987 -0.813 15.970 1.00 88.56 74 PHE A O 1
ATOM 599 N N . LYS A 1 75 ? -7.522 -2.857 15.197 1.00 86.38 75 LYS A N 1
ATOM 600 C CA . LYS A 1 75 ? -7.158 -2.375 13.865 1.00 86.38 75 LYS A CA 1
ATOM 601 C C . LYS A 1 75 ? -8.368 -2.454 12.944 1.00 86.38 75 LYS A C 1
ATOM 603 O O . LYS A 1 75 ? -8.854 -3.549 12.668 1.00 86.38 75 LYS A O 1
ATOM 608 N N . ASN A 1 76 ? -8.816 -1.306 12.443 1.00 89.25 76 ASN A N 1
ATOM 609 C CA . ASN A 1 76 ? -9.801 -1.248 11.375 1.00 89.25 76 ASN A CA 1
ATOM 610 C C . ASN A 1 76 ? -9.105 -1.530 10.035 1.00 89.25 76 ASN A C 1
ATOM 612 O O . ASN A 1 76 ? -8.372 -0.695 9.506 1.00 89.25 76 ASN A O 1
ATOM 616 N N . ILE A 1 77 ? -9.339 -2.716 9.474 1.00 88.38 77 ILE A N 1
ATOM 617 C CA . ILE A 1 77 ? -8.706 -3.130 8.218 1.00 88.38 77 ILE A CA 1
ATOM 618 C C . ILE A 1 77 ? -9.112 -2.265 7.022 1.00 88.38 77 ILE A C 1
ATOM 620 O O . ILE A 1 77 ? -8.314 -2.092 6.102 1.00 88.38 77 ILE A O 1
ATOM 624 N N . TYR A 1 78 ? -10.308 -1.676 7.049 1.00 90.06 78 TYR A N 1
ATOM 625 C CA . TYR A 1 78 ? -10.803 -0.835 5.966 1.00 90.06 78 TYR A CA 1
ATOM 626 C C . TYR A 1 78 ? -10.019 0.475 5.852 1.00 90.06 78 TYR A C 1
ATOM 628 O O . TYR A 1 78 ? -9.823 0.948 4.740 1.00 90.06 78 TYR A O 1
ATOM 636 N N . LEU A 1 79 ? -9.470 1.009 6.953 1.00 90.12 79 LEU A N 1
ATOM 637 C CA . LEU A 1 79 ? -8.565 2.166 6.896 1.00 90.12 79 LEU A CA 1
ATOM 638 C C . LEU A 1 79 ? -7.275 1.834 6.141 1.00 90.12 79 LEU A C 1
ATOM 640 O O . LEU A 1 79 ? -6.819 2.602 5.298 1.00 90.12 79 LEU A O 1
ATOM 644 N N . THR A 1 80 ? -6.711 0.656 6.409 1.00 87.69 80 THR A N 1
ATOM 645 C CA . THR A 1 80 ? -5.532 0.162 5.693 1.00 87.69 80 THR A CA 1
ATOM 646 C C . THR A 1 80 ? -5.836 -0.061 4.209 1.00 87.69 80 THR A C 1
ATOM 648 O O . THR A 1 80 ? -5.051 0.351 3.361 1.00 87.69 80 THR A O 1
ATOM 651 N N . LEU A 1 81 ? -6.973 -0.687 3.883 1.00 89.88 81 LEU A N 1
ATOM 652 C CA . LEU A 1 81 ? -7.394 -0.926 2.497 1.00 89.88 81 LEU A CA 1
ATOM 653 C C . LEU A 1 81 ? -7.654 0.382 1.741 1.00 89.88 81 LEU A C 1
ATOM 655 O O . LEU A 1 81 ? -7.204 0.520 0.606 1.00 89.88 81 LEU A O 1
ATOM 659 N N . ASN A 1 82 ? -8.285 1.362 2.389 1.00 89.62 82 ASN A N 1
ATOM 660 C CA . ASN A 1 82 ? -8.497 2.690 1.822 1.00 89.62 82 ASN A CA 1
ATOM 661 C C . ASN A 1 82 ? -7.164 3.381 1.494 1.00 89.62 82 ASN A C 1
ATOM 663 O O . ASN A 1 82 ? -7.008 3.906 0.397 1.00 89.62 82 ASN A O 1
ATOM 667 N N . GLY A 1 83 ? -6.167 3.305 2.384 1.00 88.50 83 GLY A N 1
ATOM 668 C CA . GLY A 1 83 ? -4.829 3.840 2.110 1.00 88.50 83 GLY A CA 1
ATOM 669 C C . GLY A 1 83 ? -4.178 3.236 0.857 1.00 88.50 83 GLY A C 1
ATOM 670 O O . GLY A 1 83 ? -3.551 3.956 0.082 1.00 88.50 83 GLY A O 1
ATOM 671 N N . TYR A 1 84 ? -4.352 1.933 0.607 1.00 88.44 84 TYR A N 1
ATOM 672 C CA . TYR A 1 84 ? -3.882 1.311 -0.639 1.00 88.44 84 TYR A CA 1
A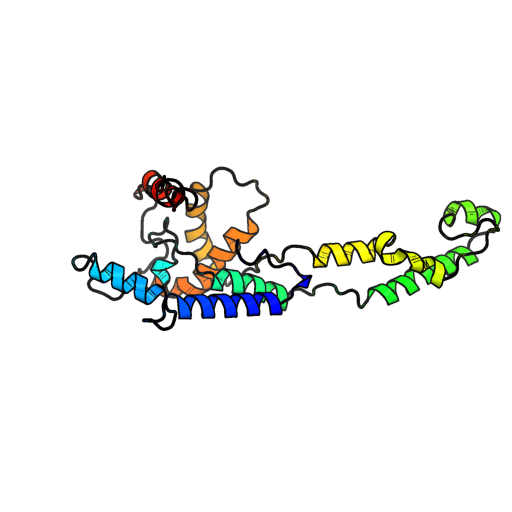TOM 673 C C . TYR A 1 84 ? -4.688 1.760 -1.859 1.00 88.44 84 TYR A C 1
ATOM 675 O O . TYR A 1 84 ? -4.107 2.055 -2.901 1.00 88.44 84 TYR A O 1
ATOM 683 N N . GLN A 1 85 ? -6.014 1.836 -1.739 1.00 89.12 85 GLN A N 1
ATOM 684 C CA . GLN A 1 85 ? -6.885 2.265 -2.833 1.00 89.12 85 GLN A CA 1
ATOM 685 C C . GLN A 1 85 ? -6.548 3.690 -3.290 1.00 89.12 85 GLN A C 1
ATOM 687 O O . GLN A 1 85 ? -6.381 3.930 -4.482 1.00 89.12 85 GLN A O 1
ATOM 692 N N . GLN A 1 86 ? -6.377 4.617 -2.347 1.00 88.31 86 GLN A N 1
ATOM 693 C CA . GLN A 1 86 ? -6.022 6.008 -2.634 1.00 88.31 86 GLN A CA 1
ATOM 694 C C . GLN A 1 86 ? -4.656 6.130 -3.319 1.00 88.31 86 GLN A C 1
ATOM 696 O O . GLN A 1 86 ? -4.508 6.917 -4.256 1.00 88.31 86 GLN A O 1
ATOM 701 N N . TRP A 1 87 ? -3.671 5.320 -2.913 1.00 87.31 87 TRP A N 1
ATOM 702 C CA . TRP A 1 87 ? -2.377 5.274 -3.596 1.00 87.31 87 TRP A CA 1
ATOM 703 C C . TRP A 1 87 ? -2.522 4.831 -5.054 1.00 87.31 87 TRP A C 1
ATOM 705 O O . TRP A 1 87 ? -2.033 5.507 -5.955 1.00 87.31 87 TRP A O 1
ATOM 715 N N . LEU A 1 88 ? -3.241 3.732 -5.295 1.00 86.56 88 LEU A N 1
ATOM 716 C CA . LEU A 1 88 ? -3.437 3.168 -6.636 1.00 86.56 88 LEU A CA 1
ATOM 717 C C . LEU A 1 88 ? -4.240 4.088 -7.566 1.00 86.56 88 LEU A C 1
ATOM 719 O O . LEU A 1 88 ? -4.038 4.048 -8.775 1.00 86.56 88 LEU A O 1
ATOM 723 N N . LEU A 1 89 ? -5.144 4.905 -7.017 1.00 85.88 89 LEU A N 1
ATOM 724 C CA . LEU A 1 89 ? -5.908 5.896 -7.782 1.00 85.88 89 LEU A CA 1
ATOM 725 C C . LEU A 1 89 ? -5.083 7.141 -8.133 1.00 85.88 89 LEU A C 1
ATOM 727 O O . LEU A 1 89 ? -5.338 7.775 -9.156 1.00 85.88 89 LEU A O 1
ATOM 731 N N . THR A 1 90 ? -4.123 7.508 -7.283 1.00 82.62 90 THR A N 1
ATOM 732 C CA . THR A 1 90 ? -3.328 8.734 -7.444 1.00 82.62 90 THR A CA 1
ATOM 733 C C . THR A 1 90 ? -2.076 8.496 -8.282 1.00 82.62 90 THR A C 1
ATOM 735 O O . THR A 1 90 ? -1.717 9.327 -9.119 1.00 82.62 90 THR A O 1
ATOM 738 N N . GLU A 1 91 ? -1.401 7.369 -8.064 1.00 77.00 91 GLU A N 1
ATOM 739 C CA . GLU A 1 91 ? -0.114 7.087 -8.683 1.00 77.00 91 GLU A CA 1
ATOM 740 C C . GLU A 1 91 ? -0.290 6.516 -10.093 1.00 77.00 91 GLU A C 1
ATOM 742 O O . GLU A 1 91 ? -1.002 5.535 -10.320 1.00 77.00 91 GLU A O 1
ATOM 747 N N . LYS A 1 92 ? 0.410 7.104 -11.069 1.00 74.38 92 LYS A N 1
ATOM 748 C CA . LYS A 1 92 ? 0.448 6.559 -12.429 1.00 74.38 92 LYS A CA 1
ATOM 749 C C . LYS A 1 92 ? 1.336 5.321 -12.450 1.00 74.38 92 LYS A C 1
ATOM 751 O O . LYS A 1 92 ? 2.547 5.418 -12.635 1.00 74.38 92 LYS A O 1
ATOM 756 N N . ILE A 1 93 ? 0.729 4.147 -12.310 1.00 71.19 93 ILE A N 1
ATOM 757 C CA . ILE A 1 93 ? 1.437 2.876 -12.477 1.00 71.19 93 ILE A CA 1
ATOM 758 C C . ILE A 1 93 ? 1.976 2.811 -13.910 1.00 71.19 93 ILE A C 1
ATOM 760 O O . ILE A 1 93 ? 1.220 2.883 -14.883 1.00 71.19 93 ILE A O 1
ATOM 764 N N . THR A 1 94 ? 3.298 2.697 -14.052 1.00 75.31 94 THR A N 1
ATOM 765 C CA . THR A 1 94 ? 3.922 2.549 -15.367 1.00 75.31 94 THR A CA 1
ATOM 766 C C . THR A 1 94 ? 3.502 1.219 -15.987 1.00 75.31 94 THR A C 1
ATOM 768 O O . THR A 1 94 ? 3.625 0.158 -15.380 1.00 75.31 94 THR A O 1
ATOM 771 N N . THR A 1 95 ? 2.978 1.281 -17.211 1.00 81.69 95 THR A N 1
ATOM 772 C CA . THR A 1 95 ? 2.522 0.110 -17.972 1.00 81.69 95 THR A CA 1
ATOM 773 C C . THR A 1 95 ? 3.484 -0.211 -19.108 1.00 81.69 95 THR A C 1
ATOM 775 O O . THR A 1 95 ? 4.234 0.653 -19.557 1.00 81.69 95 THR A O 1
ATOM 778 N N . PHE A 1 96 ? 3.433 -1.436 -19.633 1.00 89.50 96 PHE A N 1
ATOM 779 C CA . PHE A 1 96 ? 4.255 -1.848 -20.778 1.00 89.50 96 PHE A CA 1
ATOM 780 C C . PHE A 1 96 ? 3.916 -1.115 -22.088 1.00 89.50 96 PHE A C 1
ATOM 782 O O . PHE A 1 96 ? 4.696 -1.164 -23.033 1.00 89.50 96 PHE A O 1
ATOM 789 N N . ASN A 1 97 ? 2.792 -0.393 -22.147 1.00 89.94 97 ASN A N 1
ATOM 790 C CA . ASN A 1 97 ? 2.241 0.182 -23.380 1.00 89.94 97 ASN A CA 1
ATOM 791 C C . ASN A 1 97 ? 3.192 1.138 -24.120 1.00 89.94 97 ASN A C 1
ATOM 793 O O . ASN A 1 97 ? 3.118 1.249 -25.338 1.00 89.94 97 ASN A O 1
ATOM 797 N N . HIS A 1 98 ? 4.077 1.827 -23.397 1.00 88.44 98 HIS A N 1
ATOM 798 C CA . HIS A 1 98 ? 5.009 2.800 -23.973 1.00 88.44 98 HIS A CA 1
ATOM 799 C C . HIS A 1 98 ? 6.369 2.199 -24.364 1.00 88.44 98 HIS A C 1
ATOM 801 O O . HIS A 1 98 ? 7.144 2.846 -25.065 1.00 88.44 98 HIS A O 1
ATOM 807 N N . LEU A 1 99 ? 6.673 0.971 -23.930 1.00 92.69 99 LEU A N 1
ATOM 808 C CA . LEU A 1 99 ? 7.997 0.383 -24.132 1.00 92.69 99 LEU A CA 1
ATOM 809 C C . LEU A 1 99 ? 8.302 0.019 -25.588 1.00 92.69 99 LEU A C 1
ATOM 811 O O . LEU A 1 99 ? 9.414 0.303 -26.014 1.00 92.69 99 LEU A O 1
ATOM 815 N N . PRO A 1 100 ? 7.356 -0.503 -26.396 1.00 94.19 100 PRO A N 1
ATOM 816 C CA . PRO A 1 100 ? 7.632 -0.758 -27.808 1.00 94.19 100 PRO A CA 1
ATOM 817 C C . PRO A 1 100 ? 8.009 0.504 -28.594 1.00 94.19 100 PRO A C 1
ATOM 819 O O . PRO A 1 100 ? 8.850 0.440 -29.481 1.00 94.19 100 PRO A O 1
ATOM 822 N N . ALA A 1 101 ? 7.414 1.657 -28.267 1.00 94.00 101 ALA A N 1
ATOM 823 C CA . ALA A 1 101 ? 7.778 2.927 -28.900 1.00 94.00 101 ALA A CA 1
ATOM 824 C C . ALA A 1 101 ? 9.205 3.345 -28.516 1.00 94.00 101 ALA A C 1
ATOM 826 O O . ALA A 1 101 ? 9.987 3.734 -29.379 1.00 94.00 101 ALA A O 1
ATOM 827 N N . ARG A 1 102 ? 9.565 3.165 -27.242 1.00 93.88 102 ARG A N 1
ATOM 828 C CA . ARG A 1 102 ? 10.928 3.383 -26.756 1.00 93.88 102 ARG A CA 1
ATOM 829 C C . ARG A 1 102 ? 11.949 2.454 -27.424 1.00 93.88 102 ARG A C 1
ATOM 831 O O . ARG A 1 102 ? 13.011 2.929 -27.795 1.00 93.88 102 ARG A O 1
ATOM 838 N N . ASP A 1 103 ? 11.619 1.177 -27.646 1.00 95.19 103 ASP A N 1
ATOM 839 C CA . ASP A 1 103 ? 12.494 0.236 -28.370 1.00 95.19 103 ASP A CA 1
ATOM 840 C C . ASP A 1 103 ? 12.829 0.759 -29.782 1.00 95.19 103 ASP A C 1
ATOM 842 O O . ASP A 1 103 ? 13.968 0.657 -30.240 1.00 95.19 103 ASP A O 1
ATOM 846 N N . VAL A 1 104 ? 11.836 1.335 -30.472 1.00 96.06 104 VAL A N 1
ATOM 847 C CA . VAL A 1 104 ? 12.004 1.921 -31.812 1.00 96.06 104 VAL A CA 1
ATOM 848 C C . VAL A 1 104 ? 12.895 3.164 -31.766 1.00 96.06 104 VAL A C 1
ATOM 850 O O . VAL A 1 104 ? 13.779 3.308 -32.611 1.00 96.06 104 VAL A O 1
ATOM 853 N N . GLU A 1 105 ? 12.686 4.050 -30.791 1.00 95.81 105 GLU A N 1
ATOM 854 C CA . GLU A 1 105 ? 13.503 5.256 -30.595 1.00 95.81 105 GLU A CA 1
ATOM 855 C C . GLU A 1 105 ? 14.964 4.905 -30.277 1.00 95.81 105 GLU A C 1
ATOM 857 O O . GLU A 1 105 ? 15.885 5.408 -30.927 1.00 95.81 105 GLU A O 1
ATOM 862 N N . ASP A 1 106 ? 15.183 3.977 -29.344 1.00 94.81 106 ASP A N 1
ATOM 863 C CA . ASP A 1 106 ? 16.514 3.511 -28.953 1.00 94.81 106 ASP A CA 1
ATOM 864 C C . ASP A 1 106 ? 17.244 2.867 -30.148 1.00 94.81 106 ASP A C 1
ATOM 866 O O . ASP A 1 106 ? 18.418 3.162 -30.403 1.00 94.81 106 ASP A O 1
ATOM 870 N N . TYR A 1 107 ? 16.549 2.056 -30.955 1.00 96.31 107 TYR A N 1
ATOM 871 C CA . TYR A 1 107 ? 17.126 1.479 -32.171 1.00 96.31 107 TYR A CA 1
ATOM 872 C C . TYR A 1 107 ? 17.427 2.532 -33.247 1.00 96.31 107 TYR A C 1
ATOM 874 O O . TYR A 1 107 ? 18.474 2.468 -33.897 1.00 96.31 107 TYR A O 1
ATOM 882 N N . ALA A 1 108 ? 16.570 3.542 -33.419 1.00 96.88 108 ALA A N 1
ATOM 883 C CA . ALA A 1 108 ? 16.819 4.637 -34.357 1.00 96.88 108 ALA A CA 1
ATOM 884 C C . ALA A 1 108 ? 18.120 5.388 -34.018 1.00 96.88 108 ALA A C 1
ATOM 886 O O . ALA A 1 108 ? 18.915 5.680 -34.917 1.00 96.88 108 ALA A O 1
ATOM 887 N N . HIS A 1 109 ? 18.401 5.608 -32.730 1.00 95.06 109 HIS A N 1
ATOM 888 C CA . HIS A 1 109 ? 19.672 6.178 -32.276 1.00 95.06 109 HIS A CA 1
ATOM 889 C C . HIS A 1 109 ? 20.879 5.279 -32.589 1.00 95.06 109 HIS A C 1
ATOM 891 O O . HIS A 1 109 ? 21.951 5.780 -32.947 1.00 95.06 109 HIS A O 1
ATOM 897 N N . ILE A 1 110 ? 20.727 3.953 -32.506 1.00 94.25 110 ILE A N 1
ATOM 898 C CA . ILE A 1 110 ? 21.775 2.996 -32.897 1.00 94.25 110 ILE A CA 1
ATOM 899 C C . ILE A 1 110 ? 22.052 3.090 -34.405 1.00 94.25 110 ILE A C 1
ATOM 901 O O . ILE A 1 110 ? 23.218 3.169 -34.809 1.00 94.25 110 ILE A O 1
ATOM 905 N N . VAL A 1 111 ? 21.006 3.136 -35.237 1.00 95.44 111 VAL A N 1
ATOM 906 C CA . VAL A 1 111 ? 21.116 3.285 -36.700 1.00 95.44 111 VAL A CA 1
ATOM 907 C C . VAL A 1 111 ? 21.796 4.605 -37.068 1.00 95.44 111 VAL A C 1
ATOM 909 O O . VAL A 1 111 ? 22.718 4.631 -37.888 1.00 95.44 111 VAL A O 1
ATOM 912 N N . GLU A 1 112 ? 21.390 5.706 -36.439 1.00 95.31 112 GLU A N 1
ATOM 913 C CA . GLU A 1 112 ? 21.998 7.018 -36.646 1.00 95.31 112 GLU A CA 1
ATOM 914 C C . GLU A 1 112 ? 23.497 6.991 -36.310 1.00 95.31 112 GLU A C 1
ATOM 916 O O . GLU A 1 112 ? 24.341 7.372 -37.131 1.00 95.31 112 GLU A O 1
ATOM 921 N N . LYS A 1 113 ? 23.850 6.444 -35.143 1.00 93.50 113 LYS A N 1
ATOM 922 C CA . LYS A 1 113 ? 25.241 6.303 -34.706 1.00 93.50 113 LYS A CA 1
ATOM 923 C C . LYS A 1 113 ? 26.050 5.405 -35.642 1.00 93.50 113 LYS A C 1
ATOM 925 O O . LYS A 1 113 ? 27.213 5.706 -35.921 1.00 93.50 113 LYS A O 1
ATOM 930 N N . TYR A 1 114 ? 25.462 4.333 -36.173 1.00 93.31 114 TYR A N 1
ATOM 931 C CA . TYR A 1 114 ? 26.099 3.465 -37.169 1.00 93.31 114 TYR A CA 1
ATOM 932 C C . TYR A 1 114 ? 26.440 4.219 -38.461 1.00 93.31 114 TYR A C 1
ATOM 934 O O . TYR A 1 114 ? 27.548 4.078 -38.996 1.00 93.31 114 TYR A O 1
ATOM 942 N N . ASN A 1 115 ? 25.519 5.061 -38.933 1.00 92.06 115 ASN A N 1
ATOM 943 C CA . ASN A 1 115 ? 25.695 5.867 -40.139 1.00 92.06 115 ASN A CA 1
ATOM 944 C C . ASN A 1 115 ? 26.757 6.961 -39.962 1.00 92.06 115 ASN A C 1
ATOM 946 O O . ASN A 1 115 ? 27.536 7.206 -40.881 1.00 92.06 115 ASN A O 1
ATOM 950 N N . GLN A 1 116 ? 26.845 7.563 -38.774 1.00 91.38 116 GLN A N 1
ATOM 951 C CA . GLN A 1 116 ? 27.824 8.610 -38.459 1.00 91.38 116 GLN A CA 1
ATOM 952 C C . GLN A 1 116 ? 29.228 8.059 -38.139 1.00 91.38 116 GLN A C 1
ATOM 954 O O . GLN A 1 116 ? 30.232 8.750 -38.328 1.00 91.38 116 GLN A O 1
ATOM 959 N N . THR A 1 117 ? 29.335 6.810 -37.675 1.00 90.19 117 THR A N 1
ATOM 960 C CA . THR A 1 117 ? 30.617 6.210 -37.266 1.00 90.19 117 THR A CA 1
ATOM 961 C C . THR A 1 117 ? 31.396 5.659 -38.465 1.00 90.19 117 THR A C 1
ATOM 963 O O . THR A 1 117 ? 30.896 4.826 -39.231 1.00 90.19 117 THR A O 1
ATOM 966 N N . LYS A 1 118 ? 32.672 6.055 -38.598 1.00 88.38 118 LYS A N 1
ATOM 967 C CA . LYS A 1 118 ? 33.597 5.523 -39.618 1.00 88.38 118 LYS A CA 1
ATOM 968 C C . LYS A 1 118 ? 33.751 4.005 -39.483 1.00 88.38 118 LYS A C 1
ATOM 970 O O . LYS A 1 118 ? 33.844 3.488 -38.374 1.00 88.38 118 LYS A O 1
ATOM 975 N N . LYS A 1 119 ? 33.858 3.284 -40.609 1.00 78.94 119 LYS A N 1
ATOM 976 C CA . LYS A 1 119 ? 33.896 1.803 -40.644 1.00 78.94 119 LYS A CA 1
ATOM 977 C C . LYS A 1 119 ? 34.902 1.168 -39.669 1.00 78.94 119 LYS A C 1
ATOM 979 O O . LYS A 1 119 ? 34.559 0.177 -39.035 1.00 78.94 119 LYS A O 1
ATOM 984 N N . GLY A 1 120 ? 36.096 1.749 -39.514 1.00 78.62 120 GLY A N 1
ATOM 985 C CA . GLY A 1 120 ? 37.129 1.242 -38.597 1.00 78.62 120 GLY A CA 1
ATOM 986 C C . GLY A 1 120 ? 36.776 1.356 -37.109 1.00 78.62 120 GLY A C 1
ATOM 987 O O . GLY A 1 120 ? 37.222 0.537 -36.312 1.00 78.62 120 GLY A O 1
ATOM 988 N N . ASP A 1 121 ? 35.917 2.310 -36.743 1.00 85.31 121 ASP A N 1
ATOM 989 C CA . ASP A 1 121 ? 35.557 2.601 -35.352 1.00 85.31 121 ASP A CA 1
ATOM 990 C C . ASP A 1 121 ? 34.264 1.898 -34.903 1.00 85.31 121 ASP A C 1
ATOM 992 O O . ASP A 1 121 ? 33.979 1.814 -33.708 1.00 85.31 121 ASP A O 1
ATOM 996 N N . ARG A 1 122 ? 33.478 1.339 -35.836 1.00 85.12 122 ARG A N 1
ATOM 997 C CA . ARG A 1 122 ? 32.176 0.708 -35.538 1.00 85.12 122 ARG A CA 1
ATOM 998 C C . ARG A 1 122 ? 32.295 -0.451 -34.551 1.00 85.12 122 ARG A C 1
ATOM 1000 O O . ARG A 1 122 ? 31.546 -0.503 -33.581 1.00 85.12 122 ARG A O 1
ATOM 1007 N N . ARG A 1 123 ? 33.292 -1.325 -34.729 1.00 85.62 123 ARG A N 1
ATOM 1008 C CA . ARG A 1 123 ? 33.546 -2.447 -33.806 1.00 85.62 123 ARG A CA 1
ATOM 1009 C C . ARG A 1 123 ? 33.930 -2.000 -32.394 1.00 85.62 123 ARG A C 1
ATOM 1011 O O . ARG A 1 123 ? 33.782 -2.786 -31.467 1.00 85.62 123 ARG A O 1
ATOM 1018 N N . LYS A 1 124 ? 34.415 -0.768 -32.212 1.00 87.00 124 LYS A N 1
ATOM 1019 C CA . LYS A 1 124 ? 34.769 -0.235 -30.891 1.00 87.00 124 LYS A CA 1
ATOM 1020 C C . LYS A 1 124 ? 33.540 0.248 -30.117 1.00 87.00 124 LYS A C 1
ATOM 1022 O O . LYS A 1 124 ? 33.490 0.064 -28.908 1.00 87.00 124 LYS A O 1
ATOM 1027 N N . TYR A 1 125 ? 32.569 0.859 -30.799 1.00 85.62 125 TYR A N 1
ATOM 1028 C CA . TYR A 1 125 ? 31.450 1.557 -30.147 1.00 85.62 125 TYR A CA 1
ATOM 1029 C C . TYR A 1 125 ? 30.081 0.887 -30.303 1.00 85.62 125 TYR A C 1
ATOM 1031 O O . TYR A 1 125 ? 29.152 1.276 -29.601 1.00 85.62 125 TYR A O 1
ATOM 1039 N N . LEU A 1 126 ? 29.939 -0.065 -31.230 1.00 90.12 126 LEU A N 1
ATOM 1040 C CA . LEU A 1 126 ? 28.670 -0.719 -31.573 1.00 90.12 126 LEU A CA 1
ATOM 1041 C C . LEU A 1 126 ? 28.791 -2.247 -31.593 1.00 90.12 126 LEU A C 1
ATOM 1043 O O . LEU A 1 126 ? 27.966 -2.908 -32.205 1.00 90.12 126 LEU A O 1
ATOM 1047 N N . LYS A 1 127 ? 29.819 -2.819 -30.954 1.00 90.38 127 LYS A N 1
ATOM 1048 C CA . LYS A 1 127 ? 30.127 -4.258 -31.019 1.00 90.38 127 LYS A CA 1
ATOM 1049 C C . LYS A 1 127 ? 28.911 -5.157 -30.755 1.00 90.38 127 LYS A C 1
ATOM 1051 O O . LYS A 1 127 ? 28.770 -6.175 -31.412 1.00 90.38 127 LYS A O 1
ATOM 1056 N N . GLU A 1 128 ? 28.064 -4.765 -29.809 1.00 88.06 128 GLU A N 1
ATOM 1057 C CA . GLU A 1 128 ? 26.878 -5.512 -29.369 1.00 88.06 128 GLU A CA 1
ATOM 1058 C C . GLU A 1 128 ? 25.730 -5.506 -30.393 1.00 88.06 128 GLU A C 1
ATOM 1060 O O . GLU A 1 128 ? 24.827 -6.327 -30.299 1.00 88.06 128 GLU A O 1
ATOM 1065 N N . TYR A 1 129 ? 25.782 -4.616 -31.389 1.00 91.25 129 TYR A N 1
ATOM 1066 C CA . TYR A 1 129 ? 24.733 -4.415 -32.394 1.00 91.25 129 TYR A CA 1
ATOM 1067 C C . TYR A 1 129 ? 25.189 -4.781 -33.813 1.00 91.25 129 TYR A C 1
ATOM 1069 O O . TYR A 1 129 ? 24.548 -4.394 -34.788 1.00 91.25 129 TYR A O 1
ATOM 1077 N N . LEU A 1 130 ? 26.322 -5.473 -33.955 1.00 92.38 130 LEU A N 1
ATOM 1078 C CA . LEU A 1 130 ? 26.894 -5.841 -35.249 1.00 92.38 130 LEU A CA 1
ATOM 1079 C C . LEU A 1 130 ? 26.997 -7.357 -35.391 1.00 92.38 130 LEU A C 1
ATOM 1081 O O . LEU A 1 130 ? 27.394 -8.046 -34.454 1.00 92.38 130 LEU A O 1
ATOM 1085 N N . HIS A 1 131 ? 26.750 -7.852 -36.598 1.00 91.69 131 HIS A N 1
ATOM 1086 C CA . HIS A 1 131 ? 27.181 -9.182 -37.007 1.00 91.69 131 HIS A CA 1
ATOM 1087 C C . HIS A 1 131 ? 28.710 -9.229 -37.199 1.00 91.69 131 HIS A C 1
ATOM 1089 O O . HIS A 1 131 ? 29.392 -8.199 -37.279 1.00 91.69 131 HIS A O 1
ATOM 1095 N N . ASP A 1 132 ? 29.266 -10.436 -37.321 1.00 87.06 132 ASP A N 1
ATOM 1096 C CA . ASP A 1 132 ? 30.712 -10.650 -37.476 1.00 87.06 132 ASP A CA 1
ATOM 1097 C C . ASP A 1 132 ? 31.299 -9.961 -38.722 1.00 87.06 132 ASP A C 1
ATOM 1099 O O . ASP A 1 132 ? 32.448 -9.497 -38.711 1.00 87.06 132 ASP A O 1
ATOM 1103 N N . ASP A 1 133 ? 30.496 -9.821 -39.777 1.00 87.31 133 ASP A N 1
ATOM 1104 C CA . ASP A 1 133 ? 30.839 -9.123 -41.019 1.00 87.31 133 ASP A CA 1
ATOM 1105 C C . ASP A 1 133 ? 30.803 -7.581 -40.898 1.00 87.31 133 ASP A C 1
ATOM 1107 O O . ASP A 1 133 ? 31.221 -6.867 -41.813 1.00 87.31 133 ASP A O 1
ATOM 1111 N N . GLY A 1 134 ? 30.370 -7.046 -39.751 1.00 85.06 134 GLY A N 1
ATOM 1112 C CA . GLY A 1 134 ? 30.255 -5.612 -39.482 1.00 85.06 134 GLY A CA 1
ATOM 1113 C C . GLY A 1 134 ? 28.964 -4.966 -39.999 1.00 85.06 134 GLY A C 1
ATOM 1114 O O . GLY A 1 134 ? 28.866 -3.728 -40.014 1.00 85.06 134 GLY A O 1
ATOM 1115 N N . THR A 1 135 ? 27.987 -5.765 -40.426 1.00 91.38 135 THR A N 1
ATOM 1116 C CA . THR A 1 135 ? 26.627 -5.299 -40.713 1.00 91.38 135 THR A CA 1
ATOM 1117 C C . THR A 1 135 ? 25.851 -5.081 -39.415 1.00 91.38 135 THR A C 1
ATOM 1119 O O . THR A 1 135 ? 26.110 -5.735 -38.408 1.00 91.38 135 THR A O 1
ATOM 1122 N N . LEU A 1 136 ? 24.965 -4.083 -39.407 1.00 93.94 136 LEU A N 1
ATOM 1123 C CA . LEU A 1 136 ? 24.108 -3.795 -38.257 1.00 93.94 136 LEU A CA 1
ATOM 1124 C C . LEU A 1 136 ? 23.010 -4.857 -38.167 1.00 93.94 136 LEU A C 1
ATOM 1126 O O . LEU A 1 136 ? 22.415 -5.176 -39.195 1.00 93.94 136 LEU A O 1
ATOM 1130 N N . ILE A 1 137 ? 22.737 -5.353 -36.959 1.00 95.12 137 ILE A N 1
ATOM 1131 C CA . ILE A 1 137 ? 21.610 -6.264 -36.722 1.00 95.12 137 ILE A CA 1
ATOM 1132 C C . ILE A 1 137 ? 20.289 -5.600 -37.108 1.00 95.12 137 ILE A C 1
ATOM 1134 O O . ILE A 1 137 ? 20.131 -4.379 -36.985 1.00 95.12 137 ILE A O 1
ATOM 1138 N N . SER A 1 138 ? 19.326 -6.397 -37.554 1.00 96.12 138 SER A N 1
ATOM 1139 C CA . SER A 1 138 ? 17.973 -5.916 -37.844 1.00 96.12 138 SER A CA 1
ATOM 1140 C C . SER A 1 138 ? 17.224 -5.498 -36.570 1.00 96.12 138 SER A C 1
ATOM 1142 O O . SER A 1 138 ? 17.600 -5.873 -35.458 1.00 96.12 138 SER A O 1
ATOM 1144 N N . PHE A 1 139 ? 16.140 -4.728 -36.718 1.00 95.81 139 PHE A N 1
ATOM 1145 C CA . PHE A 1 139 ? 15.287 -4.374 -35.578 1.00 95.81 139 PHE A CA 1
ATOM 1146 C C . PHE A 1 139 ? 14.668 -5.617 -34.923 1.00 95.81 139 PHE A C 1
ATOM 1148 O O . PHE A 1 139 ? 14.653 -5.717 -33.700 1.00 95.81 139 PHE A O 1
ATOM 1155 N N . ASP A 1 140 ? 14.231 -6.590 -35.728 1.00 96.12 140 ASP A N 1
ATOM 1156 C CA . ASP A 1 140 ? 13.641 -7.839 -35.232 1.00 96.12 140 ASP A CA 1
ATOM 1157 C C . ASP A 1 140 ? 14.637 -8.649 -34.388 1.00 96.12 140 ASP A C 1
ATOM 1159 O O . ASP A 1 140 ? 14.275 -9.219 -33.358 1.00 96.12 140 ASP A O 1
ATOM 1163 N N . GLU A 1 141 ? 15.914 -8.667 -34.781 1.00 94.56 141 GLU A N 1
ATOM 1164 C CA . GLU A 1 141 ? 16.981 -9.288 -33.991 1.00 94.56 141 GLU A CA 1
ATOM 1165 C C . GLU A 1 141 ? 17.311 -8.485 -32.732 1.00 94.56 141 GLU A C 1
ATOM 1167 O O . GLU A 1 141 ? 17.535 -9.080 -31.679 1.00 94.56 141 GLU A O 1
ATOM 1172 N N . TYR A 1 142 ? 17.301 -7.152 -32.816 1.00 94.25 142 TYR A N 1
ATOM 1173 C CA . TYR A 1 142 ? 17.529 -6.266 -31.674 1.00 94.25 142 TYR A CA 1
ATOM 1174 C C . TYR A 1 142 ? 16.499 -6.492 -30.558 1.00 94.25 142 TYR A C 1
ATOM 1176 O O . TYR A 1 142 ? 16.870 -6.559 -29.388 1.00 94.25 142 TYR A O 1
ATOM 1184 N N . ILE A 1 143 ? 15.220 -6.668 -30.903 1.00 95.38 143 ILE A N 1
ATOM 1185 C CA . ILE A 1 143 ? 14.142 -6.845 -29.916 1.00 95.38 143 ILE A CA 1
ATOM 1186 C C . ILE A 1 143 ? 13.931 -8.294 -29.457 1.00 95.38 143 ILE A C 1
ATOM 1188 O O . ILE A 1 143 ? 13.089 -8.528 -28.587 1.00 95.38 143 ILE A O 1
ATOM 1192 N N . LYS A 1 144 ? 14.660 -9.268 -30.019 1.00 93.44 144 LYS A N 1
ATOM 1193 C CA . LYS A 1 144 ? 14.411 -10.706 -29.819 1.00 93.44 144 LYS A CA 1
ATOM 1194 C C . LYS A 1 144 ? 14.364 -11.122 -28.345 1.00 93.44 144 LYS A C 1
ATOM 1196 O O . LYS A 1 144 ? 13.469 -11.862 -27.956 1.00 93.44 144 LYS A O 1
ATOM 1201 N N . ASP A 1 145 ? 15.282 -10.594 -27.538 1.00 90.12 145 ASP A N 1
ATOM 1202 C CA . ASP A 1 145 ? 15.402 -10.886 -26.103 1.00 90.12 145 ASP A CA 1
ATOM 1203 C C . ASP A 1 145 ? 15.166 -9.628 -25.242 1.00 90.12 145 ASP A C 1
ATOM 1205 O O . ASP A 1 145 ? 15.721 -9.482 -24.146 1.00 90.12 145 ASP A O 1
ATOM 1209 N N . ARG A 1 146 ? 14.336 -8.691 -25.733 1.00 90.12 146 ARG A N 1
ATOM 1210 C CA . ARG A 1 146 ? 14.112 -7.372 -25.107 1.00 90.12 146 ARG A CA 1
ATOM 1211 C C . ARG A 1 146 ? 13.727 -7.444 -23.630 1.00 90.12 146 ARG A C 1
ATOM 1213 O O . ARG A 1 146 ? 14.176 -6.624 -22.841 1.00 90.12 146 ARG A O 1
ATOM 1220 N N . GLU A 1 147 ? 12.956 -8.454 -23.236 1.00 86.31 147 GLU A N 1
ATOM 1221 C CA . GLU A 1 147 ? 12.483 -8.628 -21.856 1.00 86.31 147 GLU A CA 1
ATOM 1222 C C . GLU A 1 147 ? 13.618 -8.961 -20.875 1.00 86.31 147 GLU A C 1
ATOM 1224 O O . GLU A 1 147 ? 13.503 -8.688 -19.682 1.00 86.31 147 GLU A O 1
ATOM 1229 N N . THR A 1 148 ? 14.721 -9.528 -21.375 1.00 85.38 148 THR A N 1
ATOM 1230 C CA . THR A 1 148 ? 15.884 -9.929 -20.567 1.00 85.38 148 THR A CA 1
ATOM 1231 C C . THR A 1 148 ? 17.012 -8.903 -20.646 1.00 85.38 148 THR A C 1
ATOM 1233 O O . THR A 1 148 ? 17.697 -8.660 -19.654 1.00 85.38 148 THR A O 1
ATOM 1236 N N . ILE A 1 149 ? 17.225 -8.313 -21.824 1.00 86.62 149 ILE A N 1
ATOM 1237 C CA . ILE A 1 149 ? 18.385 -7.455 -22.097 1.00 86.62 149 ILE A CA 1
ATOM 1238 C C . ILE A 1 149 ? 18.091 -5.992 -21.762 1.00 86.62 149 ILE A C 1
ATOM 1240 O O . ILE A 1 149 ? 18.969 -5.282 -21.268 1.00 86.62 149 ILE A O 1
ATOM 1244 N N . PHE A 1 150 ? 16.872 -5.513 -22.018 1.00 92.75 150 PHE A N 1
ATOM 1245 C CA . PHE A 1 150 ? 16.573 -4.093 -21.886 1.00 92.75 150 PHE A CA 1
ATOM 1246 C C . PHE A 1 150 ? 16.198 -3.735 -20.451 1.00 92.75 150 PHE A C 1
ATOM 1248 O O . PHE A 1 150 ? 15.215 -4.222 -19.878 1.00 92.75 150 PHE A O 1
ATOM 1255 N N . SER A 1 151 ? 16.976 -2.821 -19.870 1.00 91.25 151 SER A N 1
ATOM 1256 C CA . SER A 1 151 ? 16.752 -2.343 -18.508 1.00 91.25 151 SER A CA 1
ATOM 1257 C C . SER A 1 151 ? 15.382 -1.692 -18.356 1.00 91.25 151 SER A C 1
ATOM 1259 O O . SER A 1 151 ? 14.717 -1.952 -17.362 1.00 91.25 151 SER A O 1
ATOM 1261 N N . HIS A 1 152 ? 14.892 -0.944 -19.352 1.00 90.94 152 HIS A N 1
ATOM 1262 C CA . HIS A 1 152 ? 13.582 -0.290 -19.265 1.00 90.94 152 HIS A CA 1
ATOM 1263 C C . HIS A 1 152 ? 12.404 -1.262 -19.189 1.00 90.94 152 HIS A C 1
ATOM 1265 O O . HIS A 1 152 ? 11.416 -0.952 -18.526 1.00 90.94 152 HIS A O 1
ATOM 1271 N N . TRP A 1 153 ? 12.511 -2.449 -19.790 1.00 93.62 153 TRP A N 1
ATOM 1272 C CA . TRP A 1 153 ? 11.531 -3.526 -19.613 1.00 93.62 153 TRP A CA 1
ATOM 1273 C C . TRP A 1 153 ? 11.601 -4.114 -18.207 1.00 93.62 153 TRP A C 1
ATOM 1275 O O . TRP A 1 153 ? 10.583 -4.230 -17.518 1.00 93.62 153 TRP A O 1
ATOM 1285 N N . THR A 1 154 ? 12.818 -4.413 -17.750 1.00 91.25 154 THR A N 1
ATOM 1286 C CA . THR A 1 154 ? 13.060 -4.940 -16.403 1.00 91.25 154 THR A CA 1
ATOM 1287 C C . THR A 1 154 ? 12.607 -3.962 -15.313 1.00 91.25 154 THR A C 1
ATOM 1289 O O . THR A 1 154 ? 12.070 -4.385 -14.290 1.00 91.25 154 THR A O 1
ATOM 1292 N N . ASP A 1 155 ? 12.795 -2.661 -15.513 1.00 90.06 155 ASP A N 1
ATOM 1293 C CA . ASP A 1 155 ? 12.440 -1.620 -14.550 1.00 90.06 155 ASP A CA 1
ATOM 1294 C C . ASP A 1 155 ? 10.923 -1.483 -14.407 1.00 90.06 155 ASP A C 1
ATOM 1296 O O . ASP A 1 155 ? 10.420 -1.413 -13.284 1.00 90.06 155 ASP A O 1
ATOM 1300 N N . VAL A 1 156 ? 10.173 -1.532 -15.517 1.00 91.19 156 VAL A N 1
ATOM 1301 C CA . VAL A 1 156 ? 8.701 -1.564 -15.471 1.00 91.19 156 VAL A CA 1
ATOM 1302 C C . VAL A 1 156 ? 8.208 -2.835 -14.788 1.00 91.19 156 VAL A C 1
ATOM 1304 O O . VAL A 1 156 ? 7.358 -2.754 -13.902 1.00 91.19 156 VAL A O 1
ATOM 1307 N N . TYR A 1 157 ? 8.779 -3.995 -15.121 1.00 90.31 157 TYR A N 1
ATOM 1308 C CA . TYR A 1 157 ? 8.429 -5.257 -14.467 1.00 90.31 157 TYR A CA 1
ATOM 1309 C C . TYR A 1 157 ? 8.676 -5.209 -12.952 1.00 90.31 157 TYR A C 1
ATOM 1311 O O . TYR A 1 157 ? 7.796 -5.544 -12.157 1.00 90.31 157 TYR A O 1
ATOM 1319 N N . LYS A 1 158 ? 9.846 -4.718 -12.528 1.00 89.50 158 LYS A N 1
ATOM 1320 C CA . LYS A 1 158 ? 10.160 -4.522 -11.108 1.00 89.50 158 LYS A CA 1
ATOM 1321 C C . LYS A 1 158 ? 9.176 -3.564 -10.453 1.00 89.50 158 LYS A C 1
ATOM 1323 O O . LYS A 1 158 ? 8.697 -3.882 -9.370 1.00 89.50 158 LYS A O 1
ATOM 1328 N N . ASN A 1 159 ? 8.846 -2.442 -11.100 1.00 88.19 159 ASN A N 1
ATOM 1329 C CA . ASN A 1 159 ? 7.884 -1.477 -10.571 1.00 88.19 159 ASN A CA 1
ATOM 1330 C C . ASN A 1 159 ? 6.494 -2.099 -10.370 1.00 88.19 159 ASN A C 1
ATOM 1332 O O . ASN A 1 159 ? 5.868 -1.906 -9.329 1.00 88.19 159 ASN A O 1
ATOM 1336 N N . MET A 1 160 ? 6.033 -2.903 -11.325 1.00 88.31 160 MET A N 1
ATOM 1337 C CA . MET A 1 160 ? 4.769 -3.634 -11.233 1.00 88.31 160 MET A CA 1
ATOM 1338 C C . MET A 1 160 ? 4.739 -4.635 -10.069 1.00 88.31 160 MET A C 1
ATOM 1340 O O . MET A 1 160 ? 3.706 -4.792 -9.419 1.00 88.31 160 MET A O 1
ATOM 1344 N N . LEU A 1 161 ? 5.870 -5.279 -9.772 1.00 89.12 161 LEU A N 1
ATOM 1345 C CA . LEU A 1 161 ? 6.008 -6.200 -8.641 1.00 89.12 161 LEU A CA 1
ATOM 1346 C C . LEU A 1 161 ? 6.253 -5.513 -7.295 1.00 89.12 161 LEU A C 1
ATOM 1348 O O . LEU A 1 161 ? 6.225 -6.186 -6.260 1.00 89.12 161 LEU A O 1
ATOM 1352 N N . THR A 1 162 ? 6.518 -4.204 -7.273 1.00 87.62 162 THR A N 1
ATOM 1353 C CA . THR A 1 162 ? 6.687 -3.508 -5.998 1.00 87.62 162 THR A CA 1
ATOM 1354 C C . THR A 1 162 ? 5.397 -3.558 -5.193 1.00 87.62 162 THR A C 1
ATOM 1356 O O . THR A 1 162 ? 4.289 -3.456 -5.727 1.00 87.62 162 THR A O 1
ATOM 1359 N N . ILE A 1 163 ? 5.566 -3.745 -3.884 1.00 85.06 163 ILE A N 1
ATOM 1360 C CA . ILE A 1 163 ? 4.463 -3.672 -2.938 1.00 85.06 163 ILE A CA 1
ATOM 1361 C C . ILE A 1 163 ? 3.951 -2.237 -2.955 1.00 85.06 163 ILE A C 1
ATOM 1363 O O . ILE A 1 163 ? 4.710 -1.302 -2.699 1.00 85.06 163 ILE A O 1
ATOM 1367 N N . THR A 1 164 ? 2.667 -2.092 -3.246 1.00 83.12 164 THR A N 1
ATOM 1368 C CA . THR A 1 164 ? 1.938 -0.835 -3.186 1.00 83.12 164 THR A CA 1
ATOM 1369 C C . THR A 1 164 ? 2.088 -0.261 -1.779 1.00 83.12 164 THR A C 1
ATOM 1371 O O . THR A 1 164 ? 1.773 -0.969 -0.823 1.00 83.12 164 THR A O 1
ATOM 1374 N N . PRO A 1 165 ? 2.591 0.969 -1.607 1.00 83.00 165 PRO A N 1
ATOM 1375 C CA . PRO A 1 165 ? 2.591 1.635 -0.312 1.00 83.00 165 PRO A CA 1
ATOM 1376 C C . PRO A 1 165 ? 1.180 2.121 0.046 1.00 83.00 165 PRO A C 1
ATOM 1378 O O . PRO A 1 165 ? 0.296 2.236 -0.802 1.00 83.00 165 PRO A O 1
ATOM 1381 N N . THR A 1 166 ? 0.954 2.424 1.320 1.00 81.88 166 THR A N 1
ATOM 1382 C CA . THR A 1 166 ? -0.269 3.105 1.763 1.00 81.88 166 THR A CA 1
ATOM 1383 C C . THR A 1 166 ? -0.132 4.611 1.564 1.00 81.88 166 THR A C 1
ATOM 1385 O O . THR A 1 166 ? 0.867 5.192 1.993 1.00 81.88 166 THR A O 1
ATOM 1388 N N . SER A 1 167 ? -1.133 5.266 0.973 1.00 85.44 167 SER A N 1
ATOM 1389 C CA . SER A 1 167 ? -1.150 6.727 0.888 1.00 85.44 167 SER A CA 1
ATOM 1390 C C . SER A 1 167 ? -1.386 7.361 2.260 1.00 85.44 167 SER A C 1
ATOM 1392 O O . SER A 1 167 ? -1.973 6.753 3.161 1.00 85.44 167 SER A O 1
ATOM 1394 N N . LEU A 1 168 ? -0.964 8.614 2.405 1.00 83.50 168 LEU A N 1
ATOM 1395 C CA . LEU A 1 168 ? -1.348 9.452 3.538 1.00 83.50 168 LEU A CA 1
ATOM 1396 C C . LEU A 1 168 ? -2.678 10.157 3.219 1.00 83.50 168 LEU A C 1
ATOM 1398 O O . LEU A 1 168 ? -2.958 10.414 2.040 1.00 83.50 168 LEU A O 1
ATOM 1402 N N . PRO A 1 169 ? -3.514 10.452 4.225 1.00 83.94 169 PRO A N 1
ATOM 1403 C CA . PRO A 1 169 ? -4.696 11.281 4.028 1.00 83.94 169 PRO A CA 1
ATOM 1404 C C . PRO A 1 169 ? -4.312 12.714 3.634 1.00 83.94 169 PRO A C 1
ATOM 1406 O O . PRO A 1 169 ? -3.201 13.184 3.894 1.00 83.94 169 PRO A O 1
ATOM 1409 N N . GLN A 1 170 ? -5.249 13.442 3.021 1.00 78.69 170 GLN A N 1
ATOM 1410 C CA . GLN A 1 170 ? -5.053 14.868 2.761 1.00 78.69 170 GLN A CA 1
ATOM 1411 C C . GLN A 1 170 ? -5.012 15.639 4.081 1.00 78.69 170 GLN A C 1
ATOM 1413 O O . GLN A 1 170 ? -6.005 15.737 4.799 1.00 78.69 170 GLN A O 1
ATOM 1418 N N . MET A 1 171 ? -3.840 16.189 4.392 1.00 68.62 171 MET A N 1
ATOM 1419 C CA . MET A 1 171 ? -3.582 16.792 5.691 1.00 68.62 171 MET A CA 1
ATOM 1420 C C . MET A 1 171 ? -4.019 18.258 5.735 1.00 68.62 171 MET A C 1
ATOM 1422 O O . MET A 1 171 ? -3.476 19.096 5.012 1.00 68.62 171 MET A O 1
ATOM 1426 N N . THR A 1 172 ? -4.944 18.593 6.633 1.00 73.50 172 THR A N 1
ATOM 1427 C CA . THR A 1 172 ? -5.200 19.984 7.038 1.00 73.50 172 THR A CA 1
ATOM 1428 C C . THR A 1 172 ? -4.264 20.368 8.187 1.00 73.50 172 THR A C 1
ATOM 1430 O O . THR A 1 172 ? -3.742 19.497 8.882 1.00 73.50 172 THR A O 1
ATOM 1433 N N . ASN A 1 173 ? -4.035 21.665 8.417 1.00 72.19 173 ASN A N 1
ATOM 1434 C CA . ASN A 1 173 ? -3.184 22.108 9.535 1.00 72.19 173 ASN A CA 1
ATOM 1435 C C . ASN A 1 173 ? -3.723 21.614 10.889 1.00 72.19 173 ASN A C 1
ATOM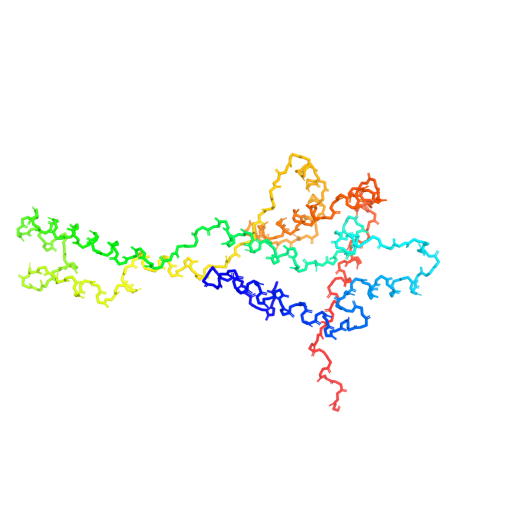 1437 O O . ASN A 1 173 ? -2.955 21.118 11.699 1.00 72.19 173 ASN A O 1
ATOM 1441 N N . HIS A 1 174 ? -5.048 21.620 11.062 1.00 72.50 174 HIS A N 1
ATOM 1442 C CA . HIS A 1 174 ? -5.721 21.068 12.239 1.00 72.50 174 HIS A CA 1
ATOM 1443 C C . HIS A 1 174 ? -5.433 19.571 12.454 1.00 72.50 174 HIS A C 1
ATOM 1445 O O . HIS A 1 174 ? -5.294 19.122 13.583 1.00 72.50 174 HIS A O 1
ATOM 1451 N N . LEU A 1 175 ? -5.325 18.779 11.383 1.00 70.81 175 LEU A N 1
ATOM 1452 C CA . LEU A 1 175 ? -5.016 17.350 11.487 1.00 70.81 175 LEU A CA 1
ATOM 1453 C C . LEU A 1 175 ? -3.557 17.083 11.877 1.00 70.81 175 LEU A C 1
ATOM 1455 O O . LEU A 1 175 ? -3.300 16.105 12.572 1.00 70.81 175 LEU A O 1
ATOM 1459 N N . LYS A 1 176 ? -2.614 17.947 11.478 1.00 75.31 176 LYS A N 1
ATOM 1460 C CA . LYS A 1 176 ? -1.190 17.798 11.831 1.00 75.31 176 LYS A CA 1
ATOM 1461 C C . LYS A 1 176 ? -0.966 17.905 13.333 1.00 75.31 176 LYS A C 1
ATOM 1463 O O . LYS A 1 176 ? -0.366 17.007 13.912 1.00 75.31 176 LYS A O 1
ATOM 1468 N N . ASP A 1 177 ? -1.537 18.932 13.955 1.00 76.12 177 ASP A N 1
ATOM 1469 C CA . ASP A 1 177 ? -1.403 19.158 15.397 1.00 76.12 177 ASP A CA 1
ATOM 1470 C C . ASP A 1 177 ? -1.949 17.960 16.202 1.00 76.12 177 ASP A C 1
ATOM 1472 O O . ASP A 1 177 ? -1.390 17.560 17.220 1.00 76.12 177 ASP A O 1
ATOM 1476 N N . ARG A 1 178 ? -3.013 17.323 15.698 1.00 75.62 178 ARG A N 1
ATOM 1477 C CA . ARG A 1 178 ? -3.641 16.130 16.292 1.00 75.62 178 ARG A CA 1
ATOM 1478 C C . ARG A 1 178 ? -2.801 14.867 16.140 1.00 75.62 178 ARG A C 1
ATOM 1480 O O . ARG A 1 178 ? -2.809 14.013 17.023 1.00 75.62 178 ARG A O 1
ATOM 1487 N N . ILE A 1 179 ? -2.092 14.732 15.023 1.00 74.81 179 ILE A N 1
ATOM 1488 C CA . ILE A 1 179 ? -1.200 13.599 14.760 1.00 74.81 179 ILE A CA 1
ATOM 1489 C C . ILE A 1 179 ? -0.017 13.610 15.721 1.00 74.81 179 ILE A C 1
ATOM 1491 O O . ILE A 1 179 ? 0.291 12.567 16.299 1.00 74.81 179 ILE A O 1
ATOM 1495 N N . ASP A 1 180 ? 0.589 14.776 15.941 1.00 73.81 180 ASP A N 1
ATOM 1496 C CA . ASP A 1 180 ? 1.721 14.917 16.858 1.00 73.81 180 ASP A CA 1
ATOM 1497 C C . ASP A 1 180 ? 1.335 14.523 18.294 1.00 73.81 180 ASP A C 1
ATOM 1499 O O . ASP A 1 180 ? 2.110 13.880 18.999 1.00 73.81 180 ASP A O 1
ATOM 1503 N N . ILE A 1 181 ? 0.103 14.821 18.712 1.00 72.56 181 ILE A N 1
ATOM 1504 C CA . ILE A 1 181 ? -0.430 14.429 20.024 1.00 72.56 181 ILE A CA 1
ATOM 1505 C C . ILE A 1 181 ? -0.493 12.895 20.180 1.00 72.56 181 ILE A C 1
ATOM 1507 O O . ILE A 1 181 ? -0.142 12.365 21.230 1.00 72.56 181 ILE A O 1
ATOM 1511 N N . VAL A 1 182 ? -0.897 12.163 19.138 1.00 71.38 182 VAL A N 1
ATOM 1512 C CA . VAL A 1 182 ? -1.138 10.709 19.216 1.00 71.38 182 VAL A CA 1
ATOM 1513 C C . VAL A 1 182 ? 0.119 9.878 18.913 1.00 71.38 182 VAL A C 1
ATOM 1515 O O . VAL A 1 182 ? 0.324 8.828 19.528 1.00 71.38 182 VAL A O 1
ATOM 1518 N N . GLN A 1 183 ? 0.965 10.313 17.969 1.00 67.31 183 GLN A N 1
ATOM 1519 C CA . GLN A 1 183 ? 2.125 9.542 17.490 1.00 67.31 183 GLN A CA 1
ATOM 1520 C C . GLN A 1 183 ? 3.306 9.516 18.468 1.00 67.31 183 GLN A C 1
ATOM 1522 O O . GLN A 1 183 ? 4.054 8.537 18.470 1.00 67.31 183 GLN A O 1
ATOM 1527 N N . ASN A 1 184 ? 3.466 10.540 19.311 1.00 55.03 184 ASN A N 1
ATOM 1528 C CA . ASN A 1 184 ? 4.600 10.634 20.238 1.00 55.03 184 ASN A CA 1
ATOM 1529 C C . ASN A 1 184 ? 4.610 9.531 21.320 1.00 55.03 184 ASN A C 1
ATOM 1531 O O . ASN A 1 184 ? 5.671 9.219 21.854 1.00 55.03 184 ASN A O 1
ATOM 1535 N N . GLU A 1 185 ? 3.475 8.876 21.586 1.00 50.91 185 GLU A N 1
ATOM 1536 C CA . GLU A 1 185 ? 3.352 7.860 22.647 1.00 50.91 185 GLU A CA 1
ATOM 1537 C C . GLU A 1 185 ? 3.306 6.406 22.127 1.00 50.91 185 GLU A C 1
ATOM 1539 O O . GLU A 1 185 ? 3.592 5.470 22.873 1.00 50.91 185 GLU A O 1
ATOM 1544 N N . GLU A 1 186 ? 2.992 6.161 20.845 1.00 48.03 186 GLU A N 1
ATOM 1545 C CA . GLU A 1 186 ? 3.075 4.799 20.274 1.00 48.03 186 GLU A CA 1
ATOM 1546 C C . GLU A 1 186 ? 4.528 4.366 20.000 1.00 48.03 186 GLU A C 1
ATOM 1548 O O . GLU A 1 186 ? 4.834 3.169 20.023 1.00 48.03 186 GLU A O 1
ATOM 1553 N N . THR A 1 187 ? 5.442 5.315 19.761 1.00 45.94 187 THR A N 1
ATOM 1554 C CA . THR A 1 187 ? 6.834 5.012 19.394 1.00 45.94 187 THR A CA 1
ATOM 1555 C C . THR A 1 187 ? 7.654 4.371 20.512 1.00 45.94 187 THR A C 1
ATOM 1557 O O . THR A 1 187 ? 8.568 3.602 20.206 1.00 45.94 187 THR A O 1
ATOM 1560 N N . ASP A 1 188 ? 7.296 4.590 21.780 1.00 37.94 188 ASP A N 1
ATOM 1561 C CA . ASP A 1 188 ? 8.060 4.083 22.933 1.00 37.94 188 ASP A CA 1
ATOM 1562 C C . ASP A 1 188 ? 7.791 2.595 23.244 1.00 37.94 188 ASP A C 1
ATOM 1564 O O . ASP A 1 188 ? 8.571 1.919 23.912 1.00 37.94 188 ASP A O 1
ATOM 1568 N N . MET A 1 189 ? 6.730 2.023 22.664 1.00 39.66 189 MET A N 1
ATOM 1569 C CA . MET A 1 189 ? 6.390 0.596 22.796 1.00 39.66 189 MET A CA 1
ATOM 1570 C C . MET A 1 189 ? 6.980 -0.277 21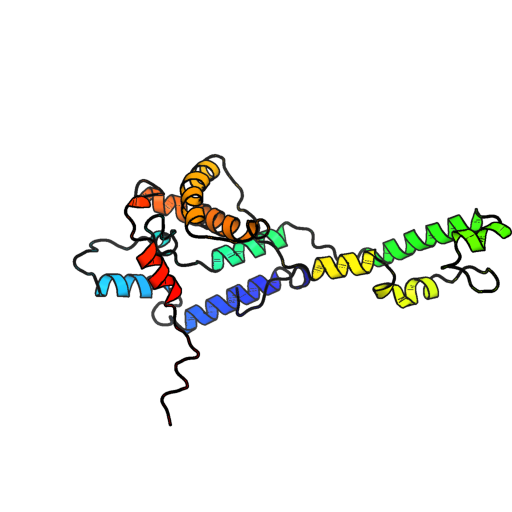.673 1.00 39.66 189 MET A C 1
ATOM 1572 O O . MET A 1 189 ? 6.801 -1.498 21.668 1.00 39.66 189 MET A O 1
ATOM 1576 N N . SER A 1 190 ? 7.690 0.324 20.713 1.00 39.53 190 SER A N 1
ATOM 1577 C CA . SER A 1 190 ? 8.290 -0.359 19.560 1.00 39.53 190 SER A CA 1
ATOM 1578 C C . SER A 1 190 ? 9.821 -0.378 19.628 1.00 39.53 190 SER A C 1
ATOM 1580 O O . SER A 1 190 ? 10.516 0.247 18.829 1.00 39.53 190 SER A O 1
ATOM 1582 N N . PHE A 1 191 ? 10.381 -1.137 20.573 1.00 37.28 191 PHE A N 1
ATOM 1583 C CA . PHE A 1 191 ? 11.816 -1.427 20.571 1.00 37.28 191 PHE A CA 1
ATOM 1584 C C . PHE A 1 191 ? 12.213 -2.163 19.271 1.00 37.28 191 PHE A C 1
ATOM 1586 O O . PHE A 1 191 ? 11.752 -3.268 18.998 1.00 37.28 191 PHE A O 1
ATOM 1593 N N . HIS A 1 192 ? 13.117 -1.546 18.501 1.00 36.38 192 HIS A N 1
ATOM 1594 C CA . HIS A 1 192 ? 13.859 -2.108 17.361 1.00 36.38 192 HIS A CA 1
ATOM 1595 C C . HIS A 1 192 ? 13.050 -2.540 16.121 1.00 36.38 192 HIS A C 1
ATOM 1597 O O . HIS A 1 192 ? 13.161 -3.679 15.668 1.00 36.38 192 HIS A O 1
ATOM 1603 N N . GLN A 1 193 ? 12.363 -1.606 15.454 1.00 35.50 193 GLN A N 1
ATOM 1604 C CA . GLN A 1 193 ? 12.235 -1.712 13.993 1.00 35.50 193 GLN A CA 1
ATOM 1605 C C . GLN A 1 193 ? 13.330 -0.883 13.302 1.00 35.50 193 GLN A C 1
ATOM 1607 O O . GLN A 1 193 ? 13.527 0.286 13.645 1.00 35.50 193 GLN A O 1
ATOM 1612 N N . PRO A 1 194 ? 14.068 -1.448 12.326 1.00 30.31 194 PRO A N 1
ATOM 1613 C CA . PRO A 1 194 ? 15.023 -0.681 11.541 1.00 30.31 194 PRO A CA 1
ATOM 1614 C C . PRO A 1 194 ? 14.315 0.507 10.886 1.00 30.31 194 PRO A C 1
ATOM 1616 O O . PRO A 1 194 ? 13.222 0.358 10.339 1.00 30.31 194 PRO A O 1
ATOM 1619 N N . ARG A 1 195 ? 14.985 1.666 10.877 1.00 36.16 195 ARG A N 1
ATOM 1620 C CA . ARG A 1 195 ? 14.561 2.986 10.353 1.00 36.16 195 ARG A CA 1
ATOM 1621 C C . ARG A 1 195 ? 13.884 3.019 8.962 1.00 36.16 195 ARG A C 1
ATOM 1623 O O . ARG A 1 195 ? 13.449 4.084 8.546 1.00 36.16 195 ARG A O 1
ATOM 1630 N N . ARG A 1 196 ? 13.790 1.899 8.237 1.00 34.91 196 ARG A N 1
ATOM 1631 C CA . ARG A 1 196 ? 13.171 1.769 6.907 1.00 34.91 196 ARG A CA 1
ATOM 1632 C C . ARG A 1 196 ? 11.697 1.328 6.905 1.00 34.91 196 ARG A C 1
ATOM 1634 O O . ARG A 1 196 ? 11.073 1.453 5.864 1.00 34.91 196 ARG A O 1
ATOM 1641 N N . GLN A 1 197 ? 11.123 0.857 8.019 1.00 40.31 197 GLN A N 1
ATOM 1642 C CA . GLN A 1 197 ? 9.708 0.420 8.100 1.00 40.31 197 GLN A CA 1
ATOM 1643 C C . GLN A 1 197 ? 8.741 1.475 8.673 1.00 40.31 197 GLN A C 1
ATOM 1645 O O . GLN A 1 197 ? 7.607 1.166 9.024 1.00 40.31 197 GLN A O 1
ATOM 1650 N N . LYS A 1 198 ? 9.169 2.740 8.753 1.00 42.06 198 LYS A N 1
ATOM 1651 C CA . LYS A 1 198 ? 8.389 3.825 9.366 1.00 42.06 198 LYS A CA 1
ATOM 1652 C C . LYS A 1 198 ? 7.164 4.288 8.547 1.00 42.06 198 LYS A C 1
ATOM 1654 O O . LYS A 1 198 ? 6.362 5.028 9.097 1.00 42.06 198 LYS A O 1
ATOM 1659 N N . SER A 1 199 ? 6.998 3.890 7.277 1.00 49.31 199 SER A N 1
ATOM 1660 C CA . SER A 1 199 ? 5.942 4.452 6.405 1.00 49.31 199 SER A CA 1
ATOM 1661 C C . SER A 1 199 ? 4.535 3.924 6.695 1.00 49.31 199 SER A C 1
ATOM 1663 O O . SER A 1 199 ? 3.594 4.709 6.777 1.00 49.31 199 SER A O 1
ATOM 1665 N N . ASP A 1 200 ? 4.374 2.612 6.884 1.00 49.38 200 ASP A N 1
ATOM 1666 C CA . ASP A 1 200 ? 3.035 1.999 6.886 1.00 49.38 200 ASP A CA 1
ATOM 1667 C C . ASP A 1 200 ? 2.310 2.182 8.231 1.00 49.38 200 ASP A C 1
ATOM 1669 O O . ASP A 1 200 ? 1.091 2.348 8.275 1.00 49.38 200 ASP A O 1
ATOM 1673 N N . SER A 1 201 ? 3.058 2.184 9.344 1.00 52.66 201 SER A N 1
ATOM 1674 C CA . SER A 1 201 ? 2.481 2.404 10.680 1.00 52.66 201 SER A CA 1
ATOM 1675 C C . SER A 1 201 ? 2.026 3.853 10.879 1.00 52.66 201 SER A C 1
ATOM 1677 O O . SER A 1 201 ? 1.028 4.076 11.563 1.00 52.66 201 SER A O 1
ATOM 1679 N N . ASN A 1 202 ? 2.708 4.818 10.245 1.00 66.81 202 ASN A N 1
ATOM 1680 C CA . ASN A 1 202 ? 2.317 6.229 10.294 1.00 66.81 202 ASN A CA 1
ATOM 1681 C C . ASN A 1 202 ? 1.005 6.460 9.544 1.00 66.81 202 ASN A C 1
ATOM 1683 O O . ASN A 1 202 ? 0.073 7.031 10.102 1.00 66.81 202 ASN A O 1
ATOM 1687 N N . SER A 1 203 ? 0.897 5.910 8.327 1.00 80.50 203 SER A N 1
ATOM 1688 C CA . SER A 1 203 ? -0.303 6.045 7.494 1.00 80.50 203 SER A CA 1
ATOM 1689 C C . SER A 1 203 ? -1.567 5.562 8.214 1.00 80.50 203 SER A C 1
ATOM 1691 O O . SER A 1 203 ? -2.588 6.246 8.175 1.00 80.50 203 SER A O 1
ATOM 1693 N N . TYR A 1 204 ? -1.513 4.434 8.938 1.00 86.19 204 TYR A N 1
ATOM 1694 C CA . TYR A 1 204 ? -2.690 3.945 9.667 1.00 86.19 204 TYR A CA 1
ATOM 1695 C C . TYR A 1 204 ? -3.183 4.934 10.729 1.00 86.19 204 TYR A C 1
ATOM 1697 O O . TYR A 1 204 ? -4.385 5.167 10.814 1.00 86.19 204 TYR A O 1
ATOM 1705 N N . ILE A 1 205 ? -2.284 5.484 11.553 1.00 85.81 205 ILE A N 1
ATOM 1706 C CA . ILE A 1 205 ? -2.665 6.425 12.617 1.00 85.81 205 ILE A CA 1
ATOM 1707 C C . ILE A 1 205 ? -3.191 7.727 12.023 1.00 85.81 205 ILE A C 1
ATOM 1709 O O . ILE A 1 205 ? -4.193 8.251 12.497 1.00 85.81 205 ILE A O 1
ATOM 1713 N N . GLU A 1 206 ? -2.583 8.205 10.942 1.00 87.69 206 GLU A N 1
ATOM 1714 C CA . GLU A 1 206 ? -3.068 9.387 10.233 1.00 87.69 206 GLU A CA 1
ATOM 1715 C C . GLU A 1 206 ? -4.490 9.169 9.701 1.00 87.69 206 GLU A C 1
ATOM 1717 O O . GLU A 1 206 ? -5.373 9.990 9.947 1.00 87.69 206 GLU A O 1
ATOM 1722 N N . TRP A 1 207 ? -4.756 8.028 9.055 1.00 90.00 207 TRP A N 1
ATOM 1723 C CA . TRP A 1 207 ? -6.106 7.665 8.620 1.00 90.00 207 TRP A CA 1
ATOM 1724 C C . TRP A 1 207 ? -7.072 7.490 9.794 1.00 90.00 207 TRP A C 1
ATOM 1726 O O . TRP A 1 207 ? -8.213 7.935 9.709 1.00 90.00 207 TRP A O 1
ATOM 1736 N N . LEU A 1 208 ? -6.632 6.888 10.901 1.00 91.12 208 LEU A N 1
ATOM 1737 C CA . LEU A 1 208 ? -7.444 6.716 12.105 1.00 91.12 208 LEU A CA 1
ATOM 1738 C C . LEU A 1 208 ? -7.900 8.068 12.663 1.00 91.12 208 LEU A C 1
ATOM 1740 O O . LEU A 1 208 ? -9.086 8.246 12.926 1.00 91.12 208 LEU A O 1
ATOM 1744 N N . ILE A 1 209 ? -6.986 9.029 12.797 1.00 89.75 209 ILE A N 1
ATOM 1745 C CA . ILE A 1 209 ? -7.287 10.381 13.286 1.00 89.75 209 ILE A CA 1
ATOM 1746 C C . ILE A 1 209 ? -8.187 11.122 12.295 1.00 89.75 209 ILE A C 1
ATOM 1748 O O . ILE A 1 209 ? -9.131 11.787 12.718 1.00 89.75 209 ILE A O 1
ATOM 1752 N N . CYS A 1 210 ? -7.952 10.975 10.988 1.00 89.56 210 CYS A N 1
ATOM 1753 C CA . CYS A 1 210 ? -8.794 11.594 9.964 1.00 89.56 210 CYS A CA 1
ATOM 1754 C C . CYS A 1 210 ? -10.240 11.086 9.998 1.00 89.56 210 CYS A C 1
ATOM 1756 O O . CYS A 1 210 ? -11.156 11.887 9.858 1.00 89.56 210 CYS A O 1
ATOM 1758 N N . TYR A 1 211 ? -10.450 9.780 10.185 1.00 90.94 211 TYR A N 1
ATOM 1759 C CA . TYR A 1 211 ? -11.793 9.194 10.204 1.00 90.94 211 TYR A CA 1
ATOM 1760 C C . TYR A 1 211 ? -12.498 9.327 11.556 1.00 90.94 211 TYR A C 1
ATOM 1762 O O . TYR A 1 211 ? -13.702 9.560 11.592 1.00 90.94 211 TYR A O 1
ATOM 1770 N N . TYR A 1 212 ? -11.772 9.154 12.661 1.00 91.69 212 TYR A N 1
ATOM 1771 C CA . TYR A 1 212 ? -12.370 8.976 13.987 1.00 91.69 212 TYR A CA 1
ATOM 1772 C C . TYR A 1 212 ? -12.010 10.062 14.994 1.00 91.69 212 TYR A C 1
ATOM 1774 O O . TYR A 1 212 ? -12.638 10.138 16.048 1.00 91.69 212 TYR A O 1
ATOM 1782 N N . GLY A 1 213 ? -11.025 10.911 14.700 1.00 89.88 213 GLY A N 1
ATOM 1783 C CA . GLY A 1 213 ? -10.542 11.893 15.664 1.00 89.88 213 GLY A CA 1
ATOM 1784 C C . GLY A 1 213 ? -11.652 12.828 16.139 1.00 89.88 213 GLY A C 1
ATOM 1785 O O . GLY A 1 213 ? -11.746 13.107 17.328 1.00 89.88 213 GLY A O 1
ATOM 1786 N N . GLU A 1 214 ? -12.491 13.334 15.228 1.00 89.25 214 GLU A N 1
ATOM 1787 C CA . GLU A 1 214 ? -13.590 14.251 15.581 1.00 89.25 214 GLU A CA 1
ATOM 1788 C C . GLU A 1 214 ? -14.590 13.595 16.539 1.00 89.25 214 GLU A C 1
ATOM 1790 O O . GLU A 1 214 ? -14.982 14.199 17.536 1.00 89.25 214 GLU A O 1
ATOM 1795 N N . GLN A 1 215 ? -14.924 12.323 16.306 1.00 90.38 215 GLN A N 1
ATOM 1796 C CA . GLN A 1 215 ? -15.788 11.569 17.208 1.00 90.38 215 GLN A CA 1
ATOM 1797 C C . GLN A 1 215 ? -15.148 11.431 18.599 1.00 90.38 215 GLN A C 1
ATOM 1799 O O . GLN A 1 215 ? -15.820 11.673 19.601 1.00 90.38 215 GLN A O 1
ATOM 1804 N N . ILE A 1 216 ? -13.850 11.118 18.679 1.00 91.19 216 ILE A N 1
ATOM 1805 C CA . ILE A 1 216 ? -13.123 11.025 19.957 1.00 91.19 216 ILE A CA 1
ATOM 1806 C C . ILE A 1 216 ? -13.114 12.362 20.692 1.00 91.19 216 ILE A C 1
ATOM 1808 O O . ILE A 1 216 ? -13.459 12.408 21.869 1.00 91.19 216 ILE A O 1
ATOM 1812 N N . GLU A 1 217 ? -12.776 13.456 20.015 1.00 88.75 217 GLU A N 1
ATOM 1813 C CA . GLU A 1 217 ? -12.776 14.789 20.622 1.00 88.75 217 GLU A CA 1
ATOM 1814 C C . GLU A 1 217 ? -14.161 15.210 21.098 1.00 88.75 217 GLU A C 1
ATOM 1816 O O . GLU A 1 217 ? -14.285 15.688 22.218 1.00 88.75 217 GLU A O 1
ATOM 1821 N N . SER A 1 218 ? -15.207 14.986 20.302 1.00 89.56 218 SER A N 1
ATOM 1822 C CA . SER A 1 218 ? -16.576 15.318 20.714 1.00 89.56 218 SER A CA 1
ATOM 1823 C C . SER A 1 218 ? -17.045 14.507 21.928 1.00 89.56 218 SER A C 1
ATOM 1825 O O . SER A 1 218 ? -17.839 15.001 22.723 1.00 89.56 218 SER A O 1
ATOM 1827 N N . THR A 1 219 ? -16.533 13.282 22.092 1.00 88.94 219 THR A N 1
ATOM 1828 C CA . THR A 1 219 ? -16.924 12.377 23.183 1.00 88.94 219 THR A CA 1
ATOM 1829 C C . THR A 1 219 ? -16.115 12.637 24.456 1.00 88.94 219 THR A C 1
ATOM 1831 O O . THR A 1 219 ? -16.663 12.665 25.553 1.00 88.94 219 THR A O 1
ATOM 1834 N N . PHE A 1 220 ? -14.799 12.824 24.328 1.00 87.06 220 PHE A N 1
ATOM 1835 C CA . PHE A 1 220 ? -13.860 12.854 25.455 1.00 87.06 220 PHE A CA 1
ATOM 1836 C C . PHE A 1 220 ? -13.225 14.234 25.695 1.00 87.06 220 PHE A C 1
ATOM 1838 O O . PHE A 1 220 ? -12.431 14.383 26.623 1.00 87.06 220 PHE A O 1
ATOM 1845 N N . ASN A 1 221 ? -13.549 15.243 24.877 1.00 85.69 221 ASN A N 1
ATOM 1846 C CA . ASN A 1 221 ? -12.973 16.601 24.854 1.00 85.69 221 ASN A CA 1
ATOM 1847 C C . ASN A 1 221 ? -11.453 16.674 24.615 1.00 85.69 221 ASN A C 1
ATOM 1849 O O . ASN A 1 221 ? -10.869 17.757 24.664 1.00 85.69 221 ASN A O 1
ATOM 1853 N N . LYS A 1 222 ? -10.796 15.537 24.368 1.00 86.06 222 LYS A N 1
ATOM 1854 C CA . LYS A 1 222 ? -9.367 15.421 24.064 1.00 86.06 222 LYS A CA 1
ATOM 1855 C C . LYS A 1 222 ? -9.073 14.102 23.353 1.00 86.06 222 LYS A C 1
ATOM 1857 O O . LYS A 1 222 ? -9.794 13.124 23.530 1.00 86.06 222 LYS A O 1
ATOM 1862 N N . LEU A 1 223 ? -7.985 14.078 22.587 1.00 83.62 223 LEU A N 1
ATOM 1863 C CA . LEU A 1 223 ? -7.502 12.880 21.889 1.00 83.62 223 LEU A CA 1
ATOM 1864 C C . LEU A 1 223 ? -6.739 11.916 22.808 1.00 83.62 223 LEU A C 1
ATOM 1866 O O . LEU A 1 223 ? -6.864 10.702 22.654 1.00 83.62 223 LEU A O 1
ATOM 1870 N N . ASN A 1 224 ? -6.017 12.460 23.793 1.00 80.75 224 ASN A N 1
ATOM 1871 C CA . ASN A 1 224 ? -5.259 11.694 24.785 1.00 80.75 224 ASN A CA 1
ATOM 1872 C C . ASN A 1 224 ? -5.998 11.783 26.117 1.00 80.75 224 ASN A C 1
ATOM 1874 O O . ASN A 1 224 ? -5.818 12.717 26.912 1.00 80.75 224 ASN A O 1
ATOM 1878 N N . PHE A 1 225 ? -6.933 10.860 26.337 1.00 80.00 225 PHE A N 1
ATOM 1879 C CA . PHE A 1 225 ? -7.769 10.910 27.533 1.00 80.00 225 PHE A CA 1
ATOM 1880 C C . PHE A 1 225 ? -7.215 10.131 28.726 1.00 80.00 225 PHE A C 1
ATOM 1882 O O . PHE A 1 225 ? -7.663 10.387 29.845 1.00 80.00 225 PHE A O 1
ATOM 1889 N N . ILE A 1 226 ? -6.178 9.317 28.521 1.00 74.56 226 ILE A N 1
ATOM 1890 C CA . ILE A 1 226 ? -5.416 8.639 29.574 1.00 74.56 226 ILE A CA 1
ATOM 1891 C C . ILE A 1 226 ? -3.980 9.170 29.600 1.00 74.56 226 ILE A C 1
ATOM 1893 O O . ILE A 1 226 ? -3.440 9.550 28.570 1.00 74.56 226 ILE A O 1
ATOM 1897 N N . ASP A 1 227 ? -3.398 9.219 30.795 1.00 70.44 227 ASP A N 1
ATOM 1898 C CA . ASP A 1 227 ? -1.982 9.511 30.995 1.00 70.44 227 ASP A CA 1
ATOM 1899 C C . ASP A 1 227 ? -1.172 8.223 30.785 1.00 70.44 227 ASP A C 1
ATOM 1901 O O . ASP A 1 227 ? -1.342 7.251 31.534 1.00 70.44 227 ASP A O 1
ATOM 1905 N N . SER A 1 228 ? -0.344 8.192 29.737 1.00 64.81 228 SER A N 1
ATOM 1906 C CA . SER A 1 228 ? 0.429 7.014 29.332 1.00 64.81 228 SER A CA 1
ATOM 1907 C C . SER A 1 228 ? 1.338 6.493 30.444 1.00 64.81 228 SER A C 1
ATOM 1909 O O . SER A 1 228 ? 1.558 5.284 30.532 1.00 64.81 228 SER A O 1
ATOM 1911 N N . ASP A 1 229 ? 1.792 7.380 31.334 1.00 67.12 229 ASP A N 1
ATOM 1912 C CA . ASP A 1 229 ? 2.676 7.050 32.457 1.00 67.12 229 ASP A CA 1
ATOM 1913 C C . ASP A 1 229 ? 1.968 6.214 33.535 1.00 67.12 229 ASP A C 1
ATOM 1915 O O . ASP A 1 229 ? 2.608 5.488 34.298 1.00 67.12 229 ASP A O 1
ATOM 1919 N N . ASN A 1 230 ? 0.633 6.262 33.570 1.00 68.44 230 ASN A N 1
ATOM 1920 C CA . ASN A 1 230 ? -0.194 5.523 34.522 1.00 68.44 230 ASN A CA 1
ATOM 1921 C C . ASN A 1 230 ? -0.730 4.198 33.959 1.00 68.44 230 ASN A C 1
ATOM 1923 O O . ASN A 1 230 ? -1.357 3.422 34.689 1.00 68.44 230 ASN A O 1
ATOM 1927 N N . LEU A 1 231 ? -0.498 3.905 32.675 1.00 69.38 231 LEU A N 1
ATOM 1928 C CA . LEU A 1 231 ? -0.877 2.625 32.088 1.00 69.38 231 LEU A CA 1
ATOM 1929 C C . LEU A 1 231 ? 0.159 1.553 32.454 1.00 69.38 231 LEU A C 1
ATOM 1931 O O . LEU A 1 231 ? 1.356 1.755 32.252 1.00 69.38 231 LEU A O 1
ATOM 1935 N N . PRO A 1 232 ? -0.261 0.360 32.919 1.00 69.75 232 PRO A N 1
ATOM 1936 C CA . PRO A 1 232 ? 0.651 -0.753 33.147 1.00 69.75 232 PRO A CA 1
ATOM 1937 C C . PRO A 1 232 ? 1.074 -1.358 31.796 1.00 69.75 232 PRO A C 1
ATOM 1939 O O . PRO A 1 232 ? 0.621 -2.432 31.390 1.00 69.75 232 PRO A O 1
ATOM 1942 N N . THR A 1 233 ? 1.951 -0.652 31.082 1.00 67.75 233 THR A N 1
ATOM 1943 C CA . THR A 1 233 ? 2.441 -0.962 29.730 1.00 67.75 233 THR A CA 1
ATOM 1944 C C . THR A 1 233 ? 3.022 -2.369 29.629 1.00 67.75 233 THR A C 1
ATOM 1946 O O . THR A 1 233 ? 2.729 -3.084 28.670 1.00 67.75 233 THR A O 1
ATOM 1949 N N . GLY A 1 234 ? 3.750 -2.826 30.653 1.00 65.56 234 GLY A N 1
ATOM 1950 C CA . GLY A 1 234 ? 4.273 -4.196 30.723 1.00 65.56 234 GLY A CA 1
ATOM 1951 C C . GLY A 1 234 ? 3.177 -5.272 30.730 1.00 65.56 234 GLY A C 1
ATOM 1952 O O . GLY A 1 234 ? 3.304 -6.298 30.064 1.00 65.56 234 GLY A O 1
ATOM 1953 N N . LEU A 1 235 ? 2.063 -5.016 31.420 1.00 68.12 235 LEU A N 1
ATOM 1954 C CA . LEU A 1 235 ? 0.916 -5.928 31.520 1.00 68.12 235 LEU A CA 1
ATOM 1955 C C . LEU A 1 235 ? 0.108 -5.933 30.215 1.00 68.12 235 LEU A C 1
ATOM 1957 O O . LEU A 1 235 ? -0.260 -6.988 29.703 1.00 68.12 235 LEU A O 1
ATOM 1961 N N . ILE A 1 236 ? -0.077 -4.754 29.622 1.00 66.56 236 ILE A N 1
ATOM 1962 C CA . ILE A 1 236 ? -0.663 -4.573 28.291 1.00 66.56 236 ILE A CA 1
ATOM 1963 C C . ILE A 1 236 ? 0.140 -5.325 27.221 1.00 66.56 236 ILE A C 1
ATOM 1965 O O . ILE A 1 236 ? -0.432 -5.978 26.344 1.00 66.56 236 ILE A O 1
ATOM 1969 N N . MET A 1 237 ? 1.469 -5.254 27.286 1.00 63.72 237 MET A N 1
ATOM 1970 C CA . MET A 1 237 ? 2.347 -5.925 26.334 1.00 63.72 237 MET A CA 1
ATOM 1971 C C . MET A 1 237 ? 2.261 -7.445 26.479 1.00 63.72 237 MET A C 1
ATOM 1973 O O . MET A 1 237 ? 2.136 -8.133 25.469 1.00 63.72 237 MET A O 1
ATOM 1977 N N . LEU A 1 238 ? 2.227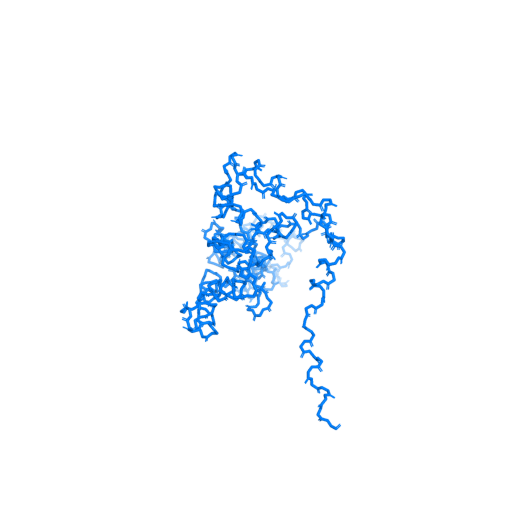 -7.954 27.715 1.00 65.50 238 LEU A N 1
ATOM 1978 C CA . LEU A 1 238 ? 1.970 -9.365 28.022 1.00 65.50 238 LEU A CA 1
ATOM 1979 C C . LEU A 1 238 ? 0.618 -9.851 27.477 1.00 65.50 238 LEU A C 1
ATOM 1981 O O . LEU A 1 238 ? 0.549 -10.931 26.896 1.00 65.50 238 LEU A O 1
ATOM 1985 N N . MET A 1 239 ? -0.448 -9.053 27.595 1.00 65.19 239 MET A N 1
ATOM 1986 C CA . MET A 1 239 ? -1.755 -9.390 27.010 1.00 65.19 239 MET A CA 1
ATOM 1987 C C . MET A 1 239 ? -1.744 -9.368 25.475 1.00 65.19 239 MET A C 1
ATOM 1989 O O . MET A 1 239 ? -2.440 -10.151 24.832 1.00 65.19 239 MET A O 1
ATOM 1993 N N . LYS A 1 240 ? -0.959 -8.479 24.853 1.00 63.75 240 LYS A N 1
ATOM 1994 C CA . LYS A 1 240 ? -0.805 -8.452 23.390 1.00 63.75 240 LYS A CA 1
ATOM 1995 C C . LYS A 1 240 ? 0.005 -9.643 22.871 1.00 63.75 240 LYS A C 1
ATOM 1997 O O . LYS A 1 240 ? -0.313 -10.150 21.795 1.00 63.75 240 LYS A O 1
ATOM 2002 N N . THR A 1 241 ? 1.034 -10.079 23.599 1.00 59.03 241 THR A N 1
ATOM 2003 C CA . THR A 1 241 ? 1.899 -11.205 23.208 1.00 59.03 241 THR A CA 1
ATOM 2004 C C . THR A 1 241 ? 1.306 -12.568 23.551 1.00 59.03 241 THR A C 1
ATOM 2006 O O . THR A 1 241 ? 1.657 -13.544 22.895 1.00 59.03 241 THR A O 1
ATOM 2009 N N . SER A 1 242 ? 0.357 -12.650 24.489 1.00 56.16 242 SER A N 1
ATOM 2010 C CA . SER A 1 242 ? -0.362 -13.889 24.818 1.00 56.16 242 SER A CA 1
ATOM 2011 C C . SER A 1 242 ? -1.382 -14.334 23.758 1.00 56.16 242 SER A C 1
ATOM 2013 O O . SER A 1 242 ? -2.042 -15.358 23.940 1.00 56.16 242 SER A O 1
ATOM 2015 N N . LYS A 1 243 ? -1.516 -13.604 22.638 1.00 51.69 243 LYS A N 1
ATOM 2016 C CA . LYS A 1 243 ? -2.409 -13.964 21.527 1.00 51.69 243 LYS A CA 1
ATOM 2017 C C . LYS A 1 243 ? -2.137 -15.387 21.015 1.00 51.69 243 LYS A C 1
ATOM 2019 O O . LYS A 1 243 ? -1.117 -15.643 20.386 1.00 51.69 243 LYS A O 1
ATOM 2024 N N . ILE A 1 244 ? -3.124 -16.244 21.284 1.00 52.00 244 ILE A N 1
ATOM 2025 C CA . ILE A 1 244 ? -3.470 -17.565 20.733 1.00 52.00 244 ILE A CA 1
ATOM 2026 C C . ILE A 1 244 ? -2.432 -18.148 19.765 1.00 52.00 244 ILE A C 1
ATOM 2028 O O . ILE A 1 244 ? -2.377 -17.821 18.576 1.00 52.00 244 ILE A O 1
ATOM 2032 N N . ASP A 1 245 ? -1.662 -19.090 20.299 1.00 47.56 245 ASP A N 1
ATOM 2033 C CA . ASP A 1 245 ? -0.810 -19.999 19.547 1.00 47.56 245 ASP A CA 1
ATOM 2034 C C . ASP A 1 245 ? -1.687 -21.118 18.959 1.00 47.56 245 ASP A C 1
ATOM 2036 O O . ASP A 1 245 ? -1.838 -22.188 19.548 1.00 47.56 245 ASP A O 1
ATOM 2040 N N . TRP A 1 246 ? -2.302 -20.864 17.798 1.00 51.16 246 TRP A N 1
ATOM 2041 C CA . TRP A 1 246 ? -3.174 -21.818 17.082 1.00 51.16 246 TRP A CA 1
ATOM 2042 C C . TRP A 1 246 ? -2.490 -23.161 16.744 1.00 51.16 246 TRP A C 1
ATOM 2044 O O . TRP A 1 246 ? -3.145 -24.105 16.314 1.00 51.16 246 TRP A O 1
ATOM 2054 N N . ASN A 1 247 ? -1.173 -23.270 16.946 1.00 47.66 247 ASN A N 1
ATOM 2055 C CA . ASN A 1 247 ? -0.413 -24.507 16.776 1.00 47.66 247 ASN A CA 1
ATOM 2056 C C . ASN A 1 247 ? -0.457 -25.440 17.999 1.00 47.66 247 ASN A C 1
ATOM 2058 O O . ASN A 1 247 ? -0.016 -26.585 17.888 1.00 47.66 247 ASN A O 1
ATOM 2062 N N . LYS A 1 248 ? -0.949 -24.983 19.160 1.00 48.34 248 LYS A N 1
ATOM 2063 C CA . LYS A 1 248 ? -0.977 -25.790 20.392 1.00 48.34 248 LYS A CA 1
ATOM 2064 C C . LYS A 1 248 ? -2.233 -26.646 20.563 1.00 48.34 248 LYS A C 1
ATOM 2066 O O . LYS A 1 248 ? -2.158 -27.640 21.270 1.00 48.34 248 LYS A O 1
ATOM 2071 N N . GLU A 1 249 ? -3.326 -26.365 19.853 1.00 44.44 249 GLU A N 1
ATOM 2072 C CA . GLU A 1 249 ? -4.573 -27.154 19.942 1.00 44.44 249 GLU A CA 1
ATOM 2073 C C . GLU A 1 249 ? -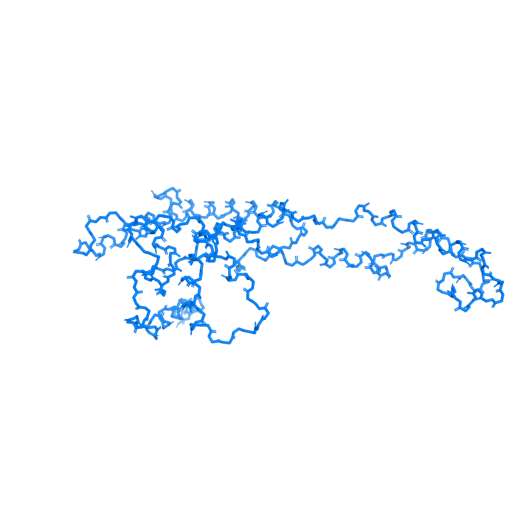4.519 -28.526 19.234 1.00 44.44 249 GLU A C 1
ATOM 2075 O O . GLU A 1 249 ? -5.501 -29.255 19.234 1.00 44.44 249 GLU A O 1
ATOM 2080 N N . LYS A 1 250 ? -3.382 -28.924 18.642 1.00 44.03 250 LYS A N 1
ATOM 2081 C CA . LYS A 1 250 ? -3.236 -30.222 17.947 1.00 44.03 250 LYS A CA 1
ATOM 2082 C C . LYS A 1 250 ? -2.481 -31.306 18.726 1.00 44.03 250 LYS A C 1
ATOM 2084 O O . LYS A 1 250 ? -2.065 -32.286 18.111 1.00 44.03 250 LYS A O 1
ATOM 2089 N N . LYS A 1 251 ? -2.234 -31.143 20.030 1.00 40.81 251 LYS A N 1
ATOM 2090 C CA . LYS A 1 251 ? -1.402 -32.100 20.789 1.00 40.81 251 LYS A CA 1
ATOM 2091 C C . LYS A 1 251 ? -2.053 -32.832 21.958 1.00 40.81 251 LYS A C 1
ATOM 2093 O O . LYS A 1 251 ? -1.375 -33.687 22.514 1.00 40.81 251 LYS A O 1
ATOM 2098 N N . ASP A 1 252 ? -3.335 -32.616 22.233 1.00 40.38 252 ASP A N 1
ATOM 2099 C CA . ASP A 1 252 ? -4.024 -33.295 23.339 1.00 40.38 252 ASP A CA 1
ATOM 2100 C C . ASP A 1 252 ? -5.141 -34.233 22.847 1.00 40.38 252 ASP A C 1
ATOM 2102 O O . ASP A 1 252 ? -6.235 -34.231 23.389 1.00 40.38 252 ASP A O 1
ATOM 2106 N N . ASP A 1 253 ? -4.848 -35.039 21.820 1.00 43.22 253 ASP A N 1
ATOM 2107 C CA . ASP A 1 253 ? -5.659 -36.199 21.416 1.00 43.22 253 ASP A CA 1
ATOM 2108 C C . ASP A 1 253 ? -4.730 -37.356 20.992 1.00 43.22 253 ASP A C 1
ATOM 2110 O O . ASP A 1 253 ? -4.648 -37.696 19.812 1.00 43.22 253 ASP A O 1
ATOM 2114 N N . HIS A 1 254 ? -3.987 -37.939 21.942 1.00 37.31 254 HIS A N 1
ATOM 2115 C CA . HIS A 1 254 ? -3.395 -39.285 21.838 1.00 37.31 254 HIS A CA 1
ATOM 2116 C C . HIS A 1 254 ? -3.224 -39.928 23.215 1.00 37.31 254 HIS A C 1
ATOM 2118 O O . HIS A 1 254 ? -2.580 -39.302 24.086 1.00 37.31 254 HIS A O 1
#

Organism: NCBI:txid392033

Secondary structure (DSSP, 8-state):
--SS-PPBGGGHHHHHHHHHHHHHHHHHHHTGGGTT-HHHHHHHHHHHH-TTT--SPPPHHHHHS-GGGTS-----HHHHHHHHHHHHHHS----GGGHHHHHHHHHHHHHHHHHHS-HHHHHHH-GGGB-TTSPBPPHHHHTTTHHHH-HHHHHHHHHHHSBPPPPPP---HHHHHHHHHHHHHHGGG-TT--TT-HHHHHHHHHHHHHHHHHHHHHHHSSS--S-GGGS-HHHHHHHHHT---TTSTTSS--

pLDDT: mean 80.18, std 15.95, range [30.31, 96.88]

Sequence (254 aa):
MRNFGKCANILGTYHVEQMIETFQFLHGYVFAETKGNALTVLTSRILQQFPAYLTEEICEAWCYWPLTQGGLGFKNIYLTLNGYQQWLLTEKITTFNHLPARDVEDYAHIVEKYNQTKKGDRRKYLKEYLHDDGTLISFDEYIKDRETIFSHWTDVYKNMLTITPTSLPQMTNHLKDRIDIVQNEETDMSFHQPRRQKSDSNSYIEWLICYYGEQIESTFNKLNFIDSDNLPTGLIMLMKTSKIDWNKEKKDDH

Radius of gyration: 28.01 Å; chains: 1; bounding box: 64×61×78 Å